Protein AF-A0A445AYY8-F1 (afdb_monomer_lite)

InterPro domains:
  IPR005135 Endonuclease/exonuclease/phosphatase [PF03372] (1-53)
  IPR026960 Reverse transcriptase zinc-binding domain [PF13966] (208-292)
  IPR036691 Endonuclease/exonuclease/phosphatase superfamily [G3DSA:3.60.10.10] (1-131)
  IPR036691 Endonuclease/exonuclease/phosphatase superfamily [SSF56219] (1-100)

Organism: Arachis hypogaea (NCBI:txid3818)

Radius of gyration: 31.35 Å; chains: 1; bounding box: 71×36×86 Å

Structure (mmCIF, N/CA/C/O backbone):
data_AF-A0A445AYY8-F1
#
_entry.id   AF-A0A445AYY8-F1
#
loop_
_atom_site.group_PDB
_atom_site.id
_atom_site.type_symbol
_atom_site.label_atom_id
_atom_site.label_alt_id
_atom_site.label_comp_id
_atom_site.label_asym_id
_atom_site.label_entity_id
_atom_site.label_seq_id
_atom_site.pdbx_PDB_ins_code
_atom_site.Cartn_x
_atom_site.Cartn_y
_atom_site.Cartn_z
_atom_site.occupancy
_atom_site.B_iso_or_equiv
_atom_site.auth_seq_id
_atom_site.auth_comp_id
_atom_site.auth_asym_id
_atom_site.auth_atom_id
_atom_site.pdbx_PDB_model_num
ATOM 1 N N . MET A 1 1 ? -5.911 -0.783 -29.248 1.00 79.88 1 MET A N 1
ATOM 2 C CA . MET A 1 1 ? -6.298 0.365 -28.383 1.00 79.88 1 MET A CA 1
ATOM 3 C C . MET A 1 1 ? -6.669 -0.141 -26.994 1.00 79.88 1 MET A C 1
ATOM 5 O O . MET A 1 1 ? -7.252 -1.211 -26.913 1.00 79.88 1 MET A O 1
ATOM 9 N N . SER A 1 2 ? -6.370 0.604 -25.925 1.00 82.19 2 SER A N 1
ATOM 10 C CA . SER A 1 2 ? -6.833 0.301 -24.559 1.00 82.19 2 SER A CA 1
ATOM 11 C C . SER A 1 2 ? -7.532 1.516 -23.946 1.00 82.19 2 SER A C 1
ATOM 13 O O . SER A 1 2 ? -7.024 2.628 -24.078 1.00 82.19 2 SER A O 1
ATOM 15 N N . TRP A 1 3 ? -8.690 1.324 -23.303 1.00 80.25 3 TRP A N 1
ATOM 16 C CA . TRP A 1 3 ? -9.496 2.409 -22.735 1.00 80.25 3 TRP A CA 1
ATOM 17 C C . TRP A 1 3 ? -10.147 2.011 -21.401 1.00 80.25 3 TRP A C 1
ATOM 19 O O . TRP A 1 3 ? -10.906 1.049 -21.318 1.00 80.25 3 TRP A O 1
ATOM 29 N N . ASN A 1 4 ? -9.890 2.789 -20.344 1.00 80.44 4 ASN A N 1
ATOM 30 C CA . ASN A 1 4 ? -10.674 2.767 -19.104 1.00 80.44 4 ASN A CA 1
ATOM 31 C C . ASN A 1 4 ? -12.008 3.518 -19.269 1.00 80.44 4 ASN A C 1
ATOM 33 O O . ASN A 1 4 ? -12.030 4.747 -19.330 1.00 80.44 4 ASN A O 1
ATOM 37 N N . VAL A 1 5 ? -13.110 2.769 -19.334 1.00 77.81 5 VAL A N 1
ATOM 38 C CA . VAL A 1 5 ? -14.422 3.267 -19.774 1.00 77.81 5 VAL A CA 1
ATOM 39 C C . VAL A 1 5 ? -15.272 3.814 -18.624 1.00 77.81 5 VAL A C 1
ATOM 41 O O . VAL A 1 5 ? -16.111 4.688 -18.829 1.00 77.81 5 VAL A O 1
ATOM 44 N N . ARG A 1 6 ? -15.099 3.289 -17.402 1.00 70.12 6 ARG A N 1
ATOM 45 C CA . ARG A 1 6 ? -15.899 3.605 -16.195 1.00 70.12 6 ARG A CA 1
ATOM 46 C C . ARG A 1 6 ? -17.431 3.495 -16.338 1.00 70.12 6 ARG A C 1
ATOM 48 O O . ARG A 1 6 ? -18.135 3.910 -15.410 1.00 70.12 6 ARG A O 1
ATOM 55 N N . GLY A 1 7 ? -17.947 2.905 -17.419 1.00 70.75 7 GLY A N 1
ATOM 56 C CA . GLY A 1 7 ? -19.381 2.759 -17.693 1.00 70.75 7 GLY A CA 1
ATOM 57 C C . GLY A 1 7 ? -19.686 2.476 -19.167 1.00 70.75 7 GLY A C 1
ATOM 58 O O . GLY A 1 7 ? -20.150 3.355 -19.895 1.00 70.75 7 GLY A O 1
ATOM 59 N N . VAL A 1 8 ? -19.460 1.232 -19.602 1.00 75.81 8 VAL A N 1
ATOM 60 C CA . VAL A 1 8 ? -19.576 0.818 -21.020 1.00 75.81 8 VAL A CA 1
ATOM 61 C C . VAL A 1 8 ? -21.018 0.847 -21.554 1.00 75.81 8 VAL A C 1
ATOM 63 O O . VAL A 1 8 ? -21.262 0.827 -22.761 1.00 75.81 8 VAL A O 1
ATOM 66 N N . ALA A 1 9 ? -22.004 0.910 -20.655 1.00 75.44 9 ALA A N 1
ATOM 67 C CA . ALA A 1 9 ? -23.415 0.936 -21.015 1.00 75.44 9 ALA A CA 1
ATOM 68 C C . ALA A 1 9 ? -23.904 2.293 -21.548 1.00 75.44 9 ALA A C 1
ATOM 70 O O . ALA A 1 9 ? -24.976 2.327 -22.148 1.00 75.44 9 ALA A O 1
ATOM 71 N N . SER A 1 10 ? -23.156 3.385 -21.357 1.00 79.69 10 SER A N 1
ATOM 72 C CA . SER A 1 10 ? -23.615 4.722 -21.755 1.00 79.69 10 SER A CA 1
ATOM 73 C C . SER A 1 10 ? -23.698 4.887 -23.280 1.00 79.69 10 SER A C 1
ATOM 75 O O . SER A 1 10 ? -22.802 4.477 -24.020 1.00 79.69 10 SER A O 1
ATOM 77 N N . CYS A 1 11 ? -24.773 5.518 -23.765 1.00 77.50 11 CYS A N 1
ATOM 78 C CA . CYS A 1 11 ? -24.974 5.768 -25.198 1.00 77.50 11 CYS A CA 1
ATOM 79 C C . CYS A 1 11 ? -23.866 6.649 -25.794 1.00 77.50 11 CYS A C 1
ATOM 81 O O . CYS A 1 11 ? -23.408 6.384 -26.904 1.00 77.50 11 CYS A O 1
ATOM 83 N N . ALA A 1 12 ? -23.394 7.642 -25.031 1.00 76.38 12 ALA A N 1
ATOM 84 C CA . ALA A 1 12 ? -22.290 8.513 -25.427 1.00 76.38 12 ALA A CA 1
ATOM 85 C C . ALA A 1 12 ? -21.010 7.710 -25.706 1.00 76.38 12 ALA A C 1
ATOM 87 O O . ALA A 1 12 ? -20.446 7.822 -26.791 1.00 76.38 12 ALA A O 1
ATOM 88 N N . PHE A 1 13 ? -20.615 6.823 -24.783 1.00 82.19 13 PHE A N 1
ATOM 89 C CA . PHE A 1 13 ? -19.440 5.974 -24.973 1.00 82.19 13 PHE A CA 1
ATOM 90 C C . PHE A 1 13 ? -19.563 5.092 -26.216 1.00 82.19 13 PHE A C 1
ATOM 92 O O . PHE A 1 13 ? -18.623 5.004 -26.999 1.00 82.19 13 PHE A O 1
ATOM 99 N N . ARG A 1 14 ? -20.721 4.453 -26.425 1.00 80.31 14 ARG A N 1
ATOM 100 C CA . ARG A 1 14 ? -20.921 3.570 -27.585 1.00 80.31 14 ARG A CA 1
ATOM 101 C C . ARG A 1 14 ? -20.787 4.319 -28.910 1.00 80.31 14 ARG A C 1
ATOM 103 O O . ARG A 1 14 ? -20.235 3.755 -29.852 1.00 80.31 14 ARG A O 1
ATOM 110 N N . ARG A 1 15 ? -21.265 5.568 -28.985 1.00 80.25 15 ARG A N 1
ATOM 111 C CA . ARG A 1 15 ? -21.104 6.415 -30.176 1.00 80.25 15 ARG A CA 1
ATOM 112 C C . ARG A 1 15 ? -19.632 6.736 -30.418 1.00 80.25 15 ARG A C 1
ATOM 114 O O . ARG A 1 15 ? -19.127 6.463 -31.502 1.00 80.25 15 ARG A O 1
ATOM 121 N N . THR A 1 16 ? -18.937 7.208 -29.385 1.00 82.94 16 THR A N 1
ATOM 122 C CA . THR A 1 16 ? -17.512 7.542 -29.474 1.00 82.94 16 THR A CA 1
ATOM 123 C C . THR A 1 16 ? -16.667 6.319 -29.830 1.00 82.94 16 THR A C 1
ATOM 125 O O . THR A 1 16 ? -15.830 6.394 -30.720 1.00 82.94 16 THR A O 1
ATOM 128 N N . LEU A 1 17 ? -16.918 5.156 -29.222 1.00 82.31 17 LEU A N 1
ATOM 129 C CA . LEU A 1 17 ? -16.193 3.927 -29.549 1.00 82.31 17 LEU A CA 1
ATOM 130 C C . LEU A 1 17 ? -16.323 3.569 -31.038 1.00 82.31 17 LEU A C 1
ATOM 132 O O . LEU A 1 17 ? -15.319 3.251 -31.668 1.00 82.31 17 LEU A O 1
ATOM 136 N N . LYS A 1 18 ? -17.528 3.664 -31.616 1.00 83.38 18 LYS A N 1
ATOM 137 C CA . LYS A 1 18 ? -17.745 3.407 -33.050 1.00 83.38 18 LYS A CA 1
ATOM 138 C C . LYS A 1 18 ? -17.005 4.402 -33.944 1.00 83.38 18 LYS A C 1
ATOM 140 O O . LYS A 1 18 ? -16.448 3.997 -34.961 1.00 83.38 18 LYS A O 1
ATOM 145 N N . GLU A 1 19 ? -16.968 5.676 -33.563 1.00 80.44 19 GLU A N 1
ATOM 146 C CA . GLU A 1 19 ? -16.203 6.700 -34.284 1.00 80.44 19 GLU A CA 1
ATOM 147 C C . GLU A 1 19 ? -14.703 6.382 -34.279 1.00 80.44 19 GLU A C 1
ATOM 149 O O . GLU A 1 19 ? -14.093 6.361 -35.345 1.00 80.44 19 GLU A O 1
ATOM 154 N N . PHE A 1 20 ? -14.131 6.025 -33.122 1.00 79.12 20 PHE A N 1
ATOM 155 C CA . PHE A 1 20 ? -12.721 5.630 -33.011 1.00 79.12 20 PHE A CA 1
ATOM 156 C C . PHE A 1 20 ? -12.398 4.371 -33.822 1.00 79.12 20 PHE A C 1
ATOM 158 O O . PHE A 1 20 ? -11.378 4.321 -34.510 1.00 79.12 20 PHE A O 1
ATOM 165 N N . LEU A 1 21 ? -13.268 3.360 -33.772 1.00 80.94 21 LEU A N 1
ATOM 166 C CA . LEU A 1 21 ? -13.108 2.136 -34.560 1.00 80.94 21 LEU A CA 1
ATOM 167 C C . LEU A 1 21 ? -13.069 2.429 -36.062 1.00 80.94 21 LEU A C 1
ATOM 169 O O . LEU A 1 21 ? -12.237 1.860 -36.768 1.00 80.94 21 LEU A O 1
ATOM 173 N N . ARG A 1 22 ? -13.936 3.336 -36.533 1.00 82.50 22 ARG A N 1
ATOM 174 C CA . ARG A 1 22 ? -14.001 3.743 -37.940 1.00 82.50 22 ARG A CA 1
ATOM 175 C C . ARG A 1 22 ? -12.806 4.605 -38.345 1.00 82.50 22 ARG A C 1
ATOM 177 O O . ARG A 1 22 ? -12.243 4.383 -39.407 1.00 82.50 22 ARG A O 1
ATOM 184 N N . GLN A 1 23 ? -12.429 5.576 -37.516 1.00 79.00 23 GLN A N 1
ATOM 185 C CA . GLN A 1 23 ? -11.375 6.541 -37.832 1.00 79.00 23 GLN A CA 1
ATOM 186 C C . GLN A 1 23 ? -9.984 5.900 -37.858 1.00 79.00 23 GLN A C 1
ATOM 188 O O . GLN A 1 23 ? -9.186 6.214 -38.734 1.00 79.00 23 GLN A O 1
ATOM 193 N N . TYR A 1 24 ? -9.693 5.012 -36.906 1.00 77.50 24 TYR A N 1
ATOM 194 C CA . TYR A 1 24 ? -8.348 4.458 -36.711 1.00 77.50 24 TYR A CA 1
ATOM 195 C C . TYR A 1 24 ? -8.203 3.008 -37.187 1.00 77.50 24 TYR A C 1
ATOM 197 O O . TYR A 1 24 ? -7.168 2.395 -36.946 1.00 77.50 24 TYR A O 1
ATOM 205 N N . ASN A 1 25 ? -9.241 2.446 -37.820 1.00 81.19 25 ASN A N 1
ATOM 206 C CA . ASN A 1 25 ? -9.290 1.066 -38.309 1.00 81.19 25 ASN A CA 1
ATOM 207 C C . ASN A 1 25 ? -8.743 0.033 -37.300 1.00 81.19 25 ASN A C 1
ATOM 209 O O . ASN A 1 25 ? -7.955 -0.844 -37.636 1.00 81.19 25 ASN A O 1
ATOM 213 N N . LEU A 1 26 ? -9.150 0.136 -36.036 1.00 80.75 26 LEU A N 1
ATOM 214 C CA . LEU A 1 26 ? -8.568 -0.670 -34.960 1.00 80.75 26 LEU A CA 1
ATOM 215 C C . LEU A 1 26 ? -8.989 -2.142 -35.066 1.00 80.75 26 LEU A C 1
ATOM 217 O O . LEU A 1 26 ? -10.177 -2.430 -35.227 1.00 80.75 26 LEU A O 1
ATOM 221 N N . ASP A 1 27 ? -8.025 -3.054 -34.922 1.00 81.69 27 ASP A N 1
ATOM 222 C CA . ASP A 1 27 ? -8.266 -4.503 -34.976 1.00 81.69 27 ASP A CA 1
ATOM 223 C C . ASP A 1 27 ? -8.534 -5.112 -33.593 1.00 81.69 27 ASP A C 1
ATOM 225 O O . ASP A 1 27 ? -9.435 -5.937 -33.452 1.00 81.69 27 ASP A O 1
ATOM 229 N N . ILE A 1 28 ? -7.796 -4.662 -32.568 1.00 88.56 28 ILE A N 1
ATOM 230 C CA . ILE A 1 28 ? -7.905 -5.127 -31.175 1.00 88.56 28 ILE A CA 1
ATOM 231 C C . ILE A 1 28 ? -8.210 -3.943 -30.247 1.00 88.56 28 ILE A C 1
ATOM 233 O O . ILE A 1 28 ? -7.504 -2.920 -30.239 1.00 88.56 28 ILE A O 1
ATOM 237 N N . VAL A 1 29 ? -9.239 -4.095 -29.414 1.00 89.31 29 VAL A N 1
ATOM 238 C CA . VAL A 1 29 ? -9.670 -3.113 -28.414 1.00 89.31 29 VAL A CA 1
ATOM 239 C C . VAL A 1 29 ? -9.762 -3.750 -27.033 1.00 89.31 29 VAL A C 1
ATOM 241 O O . VAL A 1 29 ? -10.401 -4.777 -26.848 1.00 89.31 29 VAL A O 1
ATOM 244 N N . ILE A 1 30 ? -9.154 -3.099 -26.045 1.00 89.81 30 ILE A N 1
ATOM 245 C CA . ILE A 1 30 ? -9.185 -3.496 -24.638 1.00 89.81 30 ILE A CA 1
ATOM 246 C C . ILE A 1 30 ? -10.022 -2.471 -23.874 1.00 89.81 30 ILE A C 1
ATOM 248 O O . ILE A 1 30 ? -9.708 -1.279 -23.891 1.00 89.81 30 ILE A O 1
ATOM 252 N N . LEU A 1 31 ? -11.075 -2.919 -23.196 1.00 87.56 31 LEU A N 1
ATOM 253 C CA . LEU A 1 31 ? -11.940 -2.078 -22.371 1.00 87.56 31 LEU A CA 1
ATOM 254 C C . LEU A 1 31 ? -11.771 -2.452 -20.899 1.00 87.56 31 LEU A C 1
ATOM 256 O O . LEU A 1 31 ? -11.982 -3.596 -20.503 1.00 87.56 31 LEU A O 1
ATOM 260 N N . LEU A 1 32 ? -11.398 -1.470 -20.083 1.00 84.62 32 LEU A N 1
ATOM 261 C CA . LEU A 1 32 ? -11.185 -1.621 -18.646 1.00 84.62 32 LEU A CA 1
ATOM 262 C C . LEU A 1 32 ? -12.318 -0.948 -17.866 1.00 84.62 32 LEU A C 1
ATOM 264 O O . LEU A 1 32 ? -12.882 0.060 -18.301 1.00 84.62 32 LEU A O 1
ATOM 268 N N . GLU A 1 33 ? -12.606 -1.470 -16.676 1.00 79.88 33 GLU A N 1
ATOM 269 C CA . GLU A 1 33 ? -13.648 -0.969 -15.778 1.00 79.88 33 GLU A CA 1
ATOM 270 C C . GLU A 1 33 ? -15.054 -0.908 -16.408 1.00 79.88 33 GLU A C 1
ATOM 272 O O . GLU A 1 33 ? -15.782 0.080 -16.254 1.00 79.88 33 GLU A O 1
ATOM 277 N N . THR A 1 34 ? -15.454 -1.960 -17.122 1.00 78.75 34 THR A N 1
ATOM 278 C CA . THR A 1 34 ? -16.686 -1.955 -17.931 1.00 78.75 34 THR A CA 1
ATOM 279 C C . THR A 1 34 ? -17.969 -1.886 -17.098 1.00 78.75 34 THR A C 1
ATOM 281 O O . THR A 1 34 ? -18.948 -1.288 -17.550 1.00 78.75 34 THR A O 1
ATOM 284 N N . LYS A 1 35 ? -17.941 -2.410 -15.859 1.00 75.38 35 LYS A N 1
ATOM 285 C CA . LYS A 1 35 ? -19.061 -2.447 -14.888 1.00 75.38 35 LYS A CA 1
ATOM 286 C C . LYS A 1 35 ? -20.341 -3.113 -15.421 1.00 75.38 35 LYS A C 1
ATOM 288 O O . LYS A 1 35 ? -21.432 -2.833 -14.934 1.00 75.38 35 LYS A O 1
ATOM 293 N N . VAL A 1 36 ? -20.213 -3.967 -16.431 1.00 76.06 36 VAL A N 1
ATOM 294 C CA . VAL A 1 36 ? -21.312 -4.726 -17.036 1.00 76.06 36 VAL A CA 1
ATOM 295 C C . VAL A 1 36 ? -20.847 -6.173 -17.179 1.00 76.06 36 VAL A C 1
ATOM 297 O O . VAL A 1 36 ? -19.707 -6.408 -17.573 1.00 76.06 36 VAL A O 1
ATOM 300 N N . SER A 1 37 ? -21.712 -7.129 -16.854 1.00 75.75 37 SER A N 1
ATOM 301 C CA . SER A 1 37 ? -21.457 -8.573 -16.950 1.00 75.75 37 SER A CA 1
ATOM 302 C C . SER A 1 37 ? -22.600 -9.289 -17.682 1.00 75.75 37 SER A C 1
ATOM 304 O O . SER A 1 37 ? -23.611 -8.667 -18.043 1.00 75.75 37 SER A O 1
ATOM 306 N N . GLY A 1 38 ? -22.429 -10.586 -17.952 1.00 79.44 38 GLY A N 1
ATOM 307 C CA . GLY A 1 38 ? -23.454 -11.438 -18.549 1.00 79.44 38 GLY A CA 1
ATOM 308 C C . GLY A 1 38 ? -23.919 -11.006 -19.946 1.00 79.44 38 GLY A C 1
ATOM 309 O O . GLY A 1 38 ? -23.181 -10.420 -20.741 1.00 79.44 38 GLY A O 1
ATOM 310 N N . ASN A 1 39 ? -25.185 -11.285 -20.264 1.00 81.94 39 ASN A N 1
ATOM 311 C CA . ASN A 1 39 ? -25.753 -11.081 -21.607 1.00 81.94 39 ASN A CA 1
ATOM 312 C C . ASN A 1 39 ? -25.731 -9.618 -22.077 1.00 81.94 39 ASN A C 1
ATOM 314 O O . ASN A 1 39 ? -25.601 -9.345 -23.273 1.00 81.94 39 ASN A O 1
ATOM 318 N N . ASN A 1 40 ? -25.792 -8.664 -21.145 1.00 80.38 40 ASN A N 1
ATOM 319 C CA . ASN A 1 40 ? -25.680 -7.245 -21.470 1.00 80.38 40 ASN A CA 1
ATOM 320 C C . ASN A 1 40 ? -24.294 -6.891 -22.020 1.00 80.38 40 ASN A C 1
ATOM 322 O O . ASN A 1 40 ? -24.205 -6.070 -22.931 1.00 80.38 40 ASN A O 1
ATOM 326 N N . ALA A 1 41 ? -23.232 -7.525 -21.515 1.00 83.62 41 ALA A N 1
ATOM 327 C CA . ALA A 1 41 ? -21.879 -7.330 -22.020 1.00 83.62 41 ALA A CA 1
ATOM 328 C C . ALA A 1 41 ? -21.764 -7.780 -23.480 1.00 83.62 41 ALA A C 1
ATOM 330 O O . ALA A 1 41 ? -21.369 -6.998 -24.346 1.00 83.62 41 ALA A O 1
ATOM 331 N N . ARG A 1 42 ? -22.221 -9.006 -23.765 1.00 85.69 42 ARG A N 1
ATOM 332 C CA . ARG A 1 42 ? -22.195 -9.595 -25.114 1.00 85.69 42 ARG A CA 1
ATOM 333 C C . ARG A 1 42 ? -22.953 -8.738 -26.125 1.00 85.69 42 ARG A C 1
ATOM 335 O O . ARG A 1 42 ? -22.414 -8.428 -27.183 1.00 85.69 42 ARG A O 1
ATOM 342 N N . ARG A 1 43 ? -24.150 -8.260 -25.763 1.00 85.56 43 ARG A N 1
ATOM 343 C CA . ARG A 1 43 ? -24.959 -7.388 -26.630 1.00 85.56 43 ARG A CA 1
ATOM 344 C C . ARG A 1 43 ? -24.253 -6.072 -26.968 1.00 85.56 43 ARG A C 1
ATOM 346 O O . ARG A 1 43 ? -24.380 -5.578 -28.084 1.00 85.56 43 ARG A O 1
ATOM 353 N N . ILE A 1 44 ? -23.517 -5.490 -26.018 1.00 84.19 44 ILE A N 1
ATOM 354 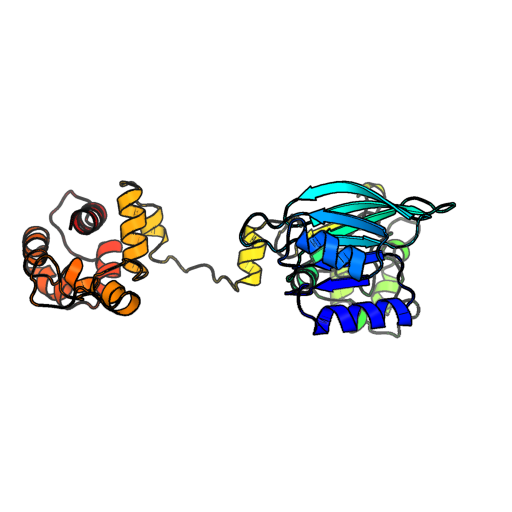C CA . ILE A 1 44 ? -22.764 -4.246 -26.243 1.00 84.19 44 ILE A CA 1
ATOM 355 C C . ILE A 1 44 ? -21.582 -4.488 -27.183 1.00 84.19 44 ILE A C 1
ATOM 357 O O . ILE A 1 44 ? -21.371 -3.690 -28.093 1.00 84.19 44 ILE A O 1
ATOM 361 N N . ILE A 1 45 ? -20.841 -5.579 -26.980 1.00 87.06 45 ILE A N 1
ATOM 362 C CA . ILE A 1 45 ? -19.684 -5.950 -27.805 1.00 87.06 45 ILE A CA 1
ATOM 363 C C . ILE A 1 45 ? -20.120 -6.223 -29.248 1.00 87.06 45 ILE A C 1
ATOM 365 O O . ILE A 1 45 ? -19.592 -5.612 -30.177 1.00 87.06 45 ILE A O 1
ATOM 369 N N . GLN A 1 46 ? -21.140 -7.062 -29.429 1.00 86.44 46 GLN A N 1
ATOM 370 C CA . GLN A 1 46 ? -21.693 -7.378 -30.747 1.00 86.44 46 GLN A CA 1
ATOM 371 C C . GLN A 1 46 ? -22.285 -6.130 -31.415 1.00 86.44 46 GLN A C 1
ATOM 373 O O . GLN A 1 46 ? -22.005 -5.852 -32.577 1.00 86.44 46 GLN A O 1
ATOM 378 N N . GLY A 1 47 ? -23.023 -5.301 -30.667 1.00 83.75 47 GLY A N 1
ATOM 379 C CA . GLY A 1 47 ? -23.574 -4.040 -31.174 1.00 83.75 47 GLY A CA 1
ATOM 380 C C . GLY A 1 47 ? -22.519 -2.989 -31.554 1.00 83.75 47 GLY A C 1
ATOM 381 O O . GLY A 1 47 ? -22.842 -2.036 -32.272 1.00 83.75 47 GLY A O 1
ATOM 382 N N . ALA A 1 48 ? -21.277 -3.140 -31.084 1.00 82.94 48 ALA A N 1
ATOM 383 C CA . ALA A 1 48 ? -20.126 -2.330 -31.480 1.00 82.94 48 ALA A CA 1
ATOM 384 C C . ALA A 1 48 ? -19.398 -2.871 -32.728 1.00 82.94 48 ALA A C 1
ATOM 386 O O . ALA A 1 48 ? -18.566 -2.150 -33.272 1.00 82.94 48 ALA A O 1
ATOM 387 N N . GLY A 1 49 ? -19.745 -4.072 -33.211 1.00 84.75 49 GLY A N 1
ATOM 388 C CA . GLY A 1 49 ? -19.187 -4.672 -34.429 1.00 84.75 49 GLY A CA 1
ATOM 389 C C . GLY A 1 49 ? -17.981 -5.589 -34.206 1.00 84.75 49 GLY A C 1
ATOM 390 O O . GLY A 1 49 ? -17.225 -5.829 -35.143 1.00 84.75 49 GLY A O 1
ATOM 391 N N . PHE A 1 50 ? -17.768 -6.083 -32.983 1.00 88.31 50 PHE A N 1
ATOM 392 C CA . PHE A 1 50 ? -16.729 -7.080 -32.713 1.00 88.31 50 PHE A CA 1
ATOM 393 C C . PHE A 1 50 ? -17.276 -8.499 -32.875 1.00 88.31 50 PHE A C 1
ATOM 395 O O . PHE A 1 50 ? -18.338 -8.822 -32.340 1.00 88.31 50 PHE A O 1
ATOM 402 N N . ASN A 1 51 ? -16.509 -9.345 -33.561 1.00 86.56 51 ASN A N 1
ATOM 403 C CA . ASN A 1 51 ? -16.865 -10.740 -33.826 1.00 86.56 51 ASN A CA 1
ATOM 404 C C . ASN A 1 51 ? -16.383 -11.674 -32.710 1.00 86.56 51 ASN A C 1
ATOM 406 O O . ASN A 1 51 ? -17.008 -12.697 -32.441 1.00 86.56 51 ASN A O 1
ATOM 410 N N . TYR A 1 52 ? -15.303 -11.292 -32.028 1.00 89.38 52 TYR A N 1
ATOM 411 C CA . TYR A 1 52 ? -14.644 -12.118 -31.029 1.00 89.38 52 TYR A CA 1
ATOM 412 C C . TYR A 1 52 ? -14.313 -11.307 -29.776 1.00 89.38 52 TYR A C 1
ATOM 414 O O . TYR A 1 52 ? -14.030 -10.104 -29.850 1.00 89.38 52 TYR A O 1
ATOM 422 N N . PHE A 1 53 ? -14.369 -11.956 -28.612 1.00 90.81 53 PHE A N 1
ATOM 423 C CA . PHE A 1 53 ? -14.097 -11.305 -27.337 1.00 90.81 53 PHE A CA 1
ATOM 424 C C . PHE A 1 53 ? -13.705 -12.277 -26.219 1.00 90.81 53 PHE A C 1
ATOM 426 O O . PHE A 1 53 ? -14.140 -13.425 -26.188 1.00 90.81 53 PHE A O 1
ATOM 433 N N . ILE A 1 54 ? -12.942 -11.763 -25.255 1.00 88.31 54 ILE A N 1
ATOM 434 C CA . ILE A 1 54 ? -12.646 -12.372 -23.955 1.00 88.31 54 ILE A CA 1
ATOM 435 C C . ILE A 1 54 ? -13.189 -11.426 -22.881 1.00 88.31 54 ILE A C 1
ATOM 437 O O . ILE A 1 54 ? -12.937 -10.219 -22.933 1.00 88.31 54 ILE A O 1
ATOM 441 N N . ILE A 1 55 ? -13.942 -11.964 -21.920 1.00 85.81 55 ILE A N 1
ATOM 442 C CA . ILE A 1 55 ? -14.519 -11.209 -20.803 1.00 85.81 55 ILE A CA 1
ATOM 443 C C . ILE A 1 55 ? -14.062 -11.854 -19.499 1.00 85.81 55 ILE A C 1
ATOM 445 O O . ILE A 1 55 ? -14.420 -12.996 -19.235 1.00 85.81 55 ILE A O 1
ATOM 449 N N . GLU A 1 56 ? -13.361 -11.089 -18.665 1.00 83.31 56 GLU A N 1
ATOM 450 C CA . GLU A 1 56 ? -13.252 -11.397 -17.238 1.00 83.31 56 GLU A CA 1
ATOM 451 C C . GLU A 1 56 ? -14.333 -10.634 -16.476 1.00 83.31 56 GLU A C 1
ATOM 453 O O . GLU A 1 56 ? -14.382 -9.392 -16.486 1.00 83.31 56 GLU A O 1
ATOM 458 N N . GLU A 1 57 ? -15.244 -11.387 -15.858 1.00 73.12 57 GLU A N 1
ATOM 459 C CA . GLU A 1 57 ? -16.399 -10.825 -15.173 1.00 73.12 57 GLU A CA 1
ATOM 460 C C . GLU A 1 57 ? -16.029 -10.164 -13.842 1.00 73.12 57 GLU A C 1
ATOM 462 O O . GLU A 1 57 ? -15.139 -10.575 -13.098 1.00 73.12 57 GLU A O 1
ATOM 467 N N . ALA A 1 58 ? -16.783 -9.117 -13.520 1.00 61.03 58 ALA A N 1
ATOM 468 C CA . ALA A 1 58 ? -16.733 -8.464 -12.228 1.00 61.03 58 ALA A CA 1
ATOM 469 C C . ALA A 1 58 ? -17.349 -9.371 -11.150 1.00 61.03 58 ALA A C 1
ATOM 471 O O . ALA A 1 58 ? -18.568 -9.396 -10.987 1.00 61.03 58 ALA A O 1
ATOM 472 N N . GLN A 1 59 ? -16.531 -10.077 -10.370 1.00 53.06 59 GLN A N 1
ATOM 473 C CA . GLN A 1 59 ? -16.977 -10.603 -9.080 1.00 53.06 59 GLN A CA 1
ATOM 474 C C . GLN A 1 59 ? -16.804 -9.492 -8.033 1.00 53.06 59 GLN A C 1
ATOM 476 O O . GLN A 1 59 ? -15.688 -9.173 -7.624 1.00 53.06 59 GLN A O 1
ATOM 481 N N . SER A 1 60 ? -17.912 -8.878 -7.605 1.00 56.59 60 SER A N 1
ATOM 482 C CA . SER A 1 60 ? -17.988 -7.773 -6.621 1.00 56.59 60 SER A CA 1
ATOM 483 C C . SER A 1 60 ? -17.458 -6.396 -7.095 1.00 56.59 60 SER A C 1
ATOM 485 O O . SER A 1 60 ? -17.679 -6.007 -8.238 1.00 56.59 60 SER A O 1
ATOM 487 N N . PHE A 1 61 ? -16.820 -5.604 -6.215 1.00 48.06 61 PHE A N 1
ATOM 488 C CA . PHE A 1 61 ? -16.379 -4.209 -6.435 1.00 48.06 61 PHE A CA 1
ATOM 489 C C . PHE A 1 61 ? -15.334 -4.027 -7.557 1.00 48.06 61 PHE A C 1
ATOM 491 O O . PHE A 1 61 ? -14.974 -2.891 -7.892 1.00 48.06 61 PHE A O 1
ATOM 498 N N . ILE A 1 62 ? -14.833 -5.125 -8.128 1.00 53.69 62 ILE A N 1
ATOM 499 C CA . ILE A 1 62 ? -13.790 -5.147 -9.154 1.00 53.69 62 ILE A CA 1
ATOM 500 C C . ILE A 1 62 ? -14.441 -5.088 -10.535 1.00 53.69 62 ILE A C 1
ATOM 502 O O . ILE A 1 62 ? -15.378 -5.813 -10.834 1.00 53.69 62 ILE A O 1
ATOM 506 N N . ARG A 1 63 ? -13.988 -4.153 -11.371 1.00 67.75 63 ARG A N 1
ATOM 507 C CA . ARG A 1 63 ? -14.696 -3.702 -12.575 1.00 67.75 63 ARG A CA 1
ATOM 508 C C . ARG A 1 63 ? -14.092 -4.390 -13.806 1.00 67.75 63 ARG A C 1
ATOM 510 O O . ARG A 1 63 ? -12.963 -4.068 -14.137 1.00 67.75 63 ARG A O 1
ATOM 517 N N . GLY A 1 64 ? -14.833 -5.290 -14.457 1.00 79.69 64 GLY A N 1
ATOM 518 C CA . GLY A 1 64 ? -14.341 -6.247 -15.470 1.00 79.69 64 GLY A CA 1
ATOM 519 C C . GLY A 1 64 ? -13.468 -5.708 -16.619 1.00 79.69 64 GLY A C 1
ATOM 520 O O . GLY A 1 64 ? -13.471 -4.510 -16.932 1.00 79.69 64 GLY A O 1
ATOM 521 N N . ILE A 1 65 ? -12.732 -6.635 -17.244 1.00 87.56 65 ILE A N 1
ATOM 522 C CA . ILE A 1 65 ? -11.774 -6.411 -18.342 1.00 87.56 65 ILE A CA 1
ATOM 523 C C . ILE A 1 65 ? -12.277 -7.141 -19.582 1.00 87.56 65 ILE A C 1
ATOM 525 O O . ILE A 1 65 ? -12.535 -8.343 -19.519 1.00 87.56 65 ILE A O 1
ATOM 529 N N . TRP A 1 66 ? -12.411 -6.432 -20.702 1.00 90.06 66 TRP A N 1
ATOM 530 C CA . TRP A 1 66 ? -12.780 -7.029 -21.985 1.00 90.06 66 TRP A CA 1
ATOM 531 C C . TRP A 1 66 ? -11.658 -6.838 -23.002 1.00 90.06 66 TRP A C 1
ATOM 533 O O . TRP A 1 66 ? -11.115 -5.740 -23.126 1.00 90.06 66 TRP A O 1
ATOM 543 N N . ILE A 1 67 ? -11.350 -7.887 -23.757 1.00 91.12 67 ILE A N 1
ATOM 544 C CA . ILE A 1 67 ? -10.514 -7.825 -24.960 1.00 91.12 67 ILE A CA 1
ATOM 545 C C . ILE A 1 67 ? -11.418 -8.199 -26.129 1.00 91.12 67 ILE A C 1
ATOM 547 O O . ILE A 1 67 ? -11.965 -9.294 -26.139 1.00 91.12 67 ILE A O 1
ATOM 551 N N . CYS A 1 68 ? -11.597 -7.301 -27.092 1.00 91.94 68 CYS A N 1
ATOM 552 C CA . CYS A 1 68 ? -12.494 -7.475 -28.233 1.00 91.94 68 CYS A CA 1
ATOM 553 C C . CYS A 1 68 ? -11.730 -7.270 -29.542 1.00 91.94 68 CYS A C 1
ATOM 555 O O . CYS A 1 68 ? -10.891 -6.370 -29.635 1.00 91.94 68 CYS A O 1
ATOM 557 N N . TRP A 1 69 ? -12.042 -8.061 -30.563 1.00 92.56 69 TRP A N 1
ATOM 558 C CA . TRP A 1 69 ? -11.443 -7.915 -31.887 1.00 92.56 69 TRP A CA 1
ATOM 559 C C . TRP A 1 69 ? -12.419 -8.286 -33.007 1.00 92.56 69 TRP A C 1
ATOM 561 O O . TRP A 1 69 ? -13.448 -8.934 -32.790 1.00 92.56 69 TRP A O 1
ATOM 571 N N . LYS A 1 70 ? -12.131 -7.782 -34.210 1.00 86.00 70 LYS A N 1
ATOM 572 C CA . LYS A 1 70 ? -12.988 -7.935 -35.401 1.00 86.00 70 LYS A CA 1
ATOM 573 C C . LYS A 1 70 ? -12.410 -8.899 -36.441 1.00 86.00 70 LYS A C 1
ATOM 575 O O . LYS A 1 70 ? -13.168 -9.585 -37.121 1.00 86.00 70 LYS A O 1
ATOM 580 N N . ASP A 1 71 ? -11.084 -8.917 -36.564 1.00 83.62 71 ASP A N 1
ATOM 581 C CA . ASP A 1 71 ? -10.350 -9.587 -37.636 1.00 83.62 71 ASP A CA 1
ATOM 582 C C . ASP A 1 71 ? -10.233 -11.092 -37.352 1.00 83.62 71 ASP A C 1
ATOM 584 O O . ASP A 1 71 ? -9.680 -11.489 -36.329 1.00 83.62 71 ASP A O 1
ATOM 588 N N . ASN A 1 72 ? -10.748 -11.925 -38.261 1.00 82.88 72 ASN A N 1
ATOM 589 C CA . ASN A 1 72 ? -10.682 -13.388 -38.160 1.00 82.88 72 ASN A CA 1
ATOM 590 C C . ASN A 1 72 ? -9.255 -13.931 -38.384 1.00 82.88 72 ASN A C 1
ATOM 592 O O . ASN A 1 72 ? -8.959 -15.064 -38.023 1.00 82.88 72 ASN A O 1
ATOM 596 N N . SER A 1 73 ? -8.343 -13.128 -38.946 1.00 84.94 73 SER A N 1
ATOM 597 C CA . SER A 1 73 ? -6.925 -13.499 -39.061 1.00 84.94 73 SER A CA 1
ATOM 598 C C . SER A 1 73 ? -6.167 -13.424 -37.732 1.00 84.94 73 SER A C 1
ATOM 600 O O . SER A 1 73 ? -5.011 -13.851 -37.665 1.00 84.94 73 SER A O 1
ATOM 602 N N . ILE A 1 74 ? -6.797 -12.874 -36.685 1.00 87.38 74 ILE A N 1
ATOM 603 C CA . ILE A 1 74 ? -6.235 -12.734 -35.344 1.00 87.38 74 ILE A CA 1
ATOM 604 C C . ILE A 1 74 ? -6.909 -13.743 -34.416 1.00 87.38 74 ILE A C 1
ATOM 606 O O . ILE A 1 74 ? -8.110 -13.673 -34.152 1.00 87.38 74 ILE A O 1
ATOM 610 N N . SER A 1 75 ? -6.109 -14.637 -33.843 1.00 89.06 75 SER A N 1
ATOM 611 C CA . SER A 1 75 ? -6.520 -15.492 -32.732 1.00 89.06 75 SER A CA 1
ATOM 612 C C . SER A 1 75 ? -5.872 -15.005 -31.440 1.00 89.06 75 SER A C 1
ATOM 614 O O . SER A 1 75 ? -4.654 -14.821 -31.384 1.00 89.06 75 SER A O 1
ATOM 616 N N . ILE A 1 76 ? -6.685 -14.792 -30.405 1.00 92.00 76 ILE A N 1
ATOM 617 C CA . ILE A 1 76 ? -6.228 -14.408 -29.068 1.00 92.00 76 ILE A CA 1
ATOM 618 C C . ILE A 1 76 ? -6.636 -15.511 -28.098 1.00 92.00 76 ILE A C 1
ATOM 620 O O . ILE A 1 76 ? -7.825 -15.791 -27.948 1.00 92.00 76 ILE A O 1
ATOM 624 N N . THR A 1 77 ? -5.660 -16.130 -27.437 1.00 90.38 77 THR A N 1
ATOM 625 C CA . THR A 1 77 ? -5.886 -17.176 -26.433 1.00 90.38 77 THR A CA 1
ATOM 626 C C . THR A 1 77 ? -5.452 -16.699 -25.054 1.00 90.38 77 THR A C 1
ATOM 628 O O . THR A 1 77 ? -4.391 -16.095 -24.896 1.00 90.38 77 THR A O 1
ATOM 631 N N . THR A 1 78 ? -6.276 -16.945 -24.037 1.00 91.88 78 THR A N 1
ATOM 632 C CA . THR A 1 78 ? -5.930 -16.624 -22.646 1.00 91.88 78 THR A CA 1
ATOM 633 C C . THR A 1 78 ? -4.905 -17.626 -22.129 1.00 91.88 78 THR A C 1
ATOM 635 O O . THR A 1 78 ? -5.154 -18.827 -22.158 1.00 91.88 78 THR A O 1
ATOM 638 N N . LEU A 1 79 ? -3.760 -17.128 -21.661 1.00 88.25 79 LEU A N 1
ATOM 639 C CA . LEU A 1 79 ? -2.732 -17.929 -20.992 1.00 88.25 79 LEU A CA 1
ATOM 640 C C . LEU A 1 79 ? -2.981 -17.975 -19.480 1.00 88.25 79 LEU A C 1
ATOM 642 O O . LEU A 1 79 ? -2.931 -19.038 -18.875 1.00 88.25 79 LEU A O 1
ATOM 646 N N . GLU A 1 80 ? -3.274 -16.819 -18.884 1.00 84.12 80 GLU A N 1
ATOM 647 C CA . GLU A 1 80 ? -3.569 -16.671 -17.459 1.00 84.12 80 GLU A CA 1
ATOM 648 C C . GLU A 1 80 ? -4.520 -15.486 -17.272 1.00 84.12 80 GLU A C 1
ATOM 650 O O . GLU A 1 80 ? -4.360 -14.446 -17.915 1.00 84.12 80 GLU A O 1
ATOM 655 N N . SER A 1 81 ? -5.509 -15.603 -16.393 1.00 84.12 81 SER A N 1
ATOM 656 C CA . SER A 1 81 ? -6.396 -14.488 -16.072 1.00 84.12 81 SER A CA 1
ATOM 657 C C . SER A 1 81 ? -6.833 -14.498 -14.613 1.00 84.12 81 SER A C 1
ATOM 659 O O . SER A 1 81 ? -6.895 -15.534 -13.952 1.00 84.12 81 SER A O 1
ATOM 661 N N . ASN A 1 82 ? -7.113 -13.304 -14.095 1.00 79.44 82 ASN A N 1
ATOM 662 C CA . ASN A 1 82 ? -7.798 -13.103 -12.828 1.00 79.44 82 ASN A CA 1
ATOM 663 C C . ASN A 1 82 ? -8.569 -11.773 -12.835 1.00 79.44 82 ASN A C 1
ATOM 665 O O . ASN A 1 82 ? -8.595 -11.031 -13.815 1.00 79.44 82 ASN A O 1
ATOM 669 N N . GLN A 1 83 ? -9.154 -11.419 -11.691 1.00 73.06 83 GLN A N 1
ATOM 670 C CA . GLN A 1 83 ? -9.970 -10.210 -11.544 1.00 73.06 83 GLN A CA 1
ATOM 671 C C . GLN A 1 83 ? -9.224 -8.887 -11.849 1.00 73.06 83 GLN A C 1
ATOM 673 O O . GLN A 1 83 ? -9.861 -7.853 -12.046 1.00 73.06 83 GLN A O 1
ATOM 678 N N . GLN A 1 84 ? -7.887 -8.875 -11.865 1.00 74.25 84 GLN A N 1
ATOM 679 C CA . GLN A 1 84 ? -7.064 -7.679 -12.078 1.00 74.25 84 GLN A CA 1
ATOM 680 C C . GLN A 1 84 ? -6.348 -7.654 -13.432 1.00 74.25 84 GLN A C 1
ATOM 682 O O . GLN A 1 84 ? -5.945 -6.564 -13.861 1.00 74.25 84 GLN A O 1
ATOM 687 N N . PHE A 1 85 ? -6.176 -8.801 -14.099 1.00 84.06 85 PHE A N 1
ATOM 688 C CA . PHE A 1 85 ? -5.518 -8.879 -15.401 1.00 84.06 85 PHE A CA 1
ATOM 689 C C . PHE A 1 85 ? -5.991 -10.041 -16.280 1.00 84.06 85 PHE A C 1
ATOM 691 O O . PHE A 1 85 ? -6.440 -11.070 -15.791 1.00 84.06 85 PHE A O 1
ATOM 698 N N . ILE A 1 86 ? -5.787 -9.889 -17.587 1.00 86.56 86 ILE A N 1
ATOM 699 C CA . ILE A 1 86 ? -5.869 -10.955 -18.586 1.00 86.56 86 ILE A CA 1
ATOM 700 C C . ILE A 1 86 ? -4.539 -10.984 -19.332 1.00 86.56 86 ILE A C 1
ATOM 702 O O . ILE A 1 86 ? -4.161 -9.991 -19.958 1.00 86.56 86 ILE A O 1
ATOM 706 N N . HIS A 1 87 ? -3.824 -12.098 -19.247 1.00 88.94 87 HIS A N 1
ATOM 707 C CA . HIS A 1 87 ? -2.624 -12.382 -20.017 1.00 88.94 87 HIS A CA 1
ATOM 708 C C . HIS A 1 87 ? -2.985 -13.305 -21.179 1.00 88.94 87 HIS A C 1
ATOM 710 O O . HIS A 1 87 ? -3.584 -14.364 -20.995 1.00 88.94 87 HIS A O 1
ATOM 716 N N . THR A 1 88 ? -2.645 -12.883 -22.390 1.00 92.25 88 THR A N 1
ATOM 717 C CA . THR A 1 88 ? -3.059 -13.552 -23.623 1.00 92.25 88 THR A CA 1
ATOM 718 C C . THR A 1 88 ? -1.892 -13.725 -24.579 1.00 92.25 88 THR A C 1
ATOM 720 O O . THR A 1 88 ? -0.974 -12.904 -24.604 1.00 92.25 88 THR A O 1
ATOM 723 N N . ARG A 1 89 ? -1.956 -14.774 -25.395 1.00 91.19 89 ARG A N 1
ATOM 724 C CA . ARG A 1 89 ? -1.126 -14.953 -26.582 1.00 91.19 89 ARG A CA 1
ATOM 725 C C . ARG A 1 89 ? -1.926 -14.500 -27.793 1.00 91.19 89 ARG A C 1
ATOM 727 O O . ARG A 1 89 ? -3.042 -14.964 -28.012 1.00 91.19 89 ARG A O 1
ATOM 734 N N . VAL A 1 90 ? -1.352 -13.598 -28.571 1.00 92.06 90 VAL A N 1
ATOM 735 C CA . VAL A 1 90 ? -1.921 -13.090 -29.816 1.00 92.06 90 VAL A CA 1
ATOM 736 C C . VAL A 1 90 ? -1.141 -13.699 -30.970 1.00 92.06 90 VAL A C 1
ATOM 738 O O . VAL A 1 90 ? 0.081 -13.591 -31.033 1.00 92.06 90 VAL A O 1
ATOM 741 N N . GLN A 1 91 ? -1.858 -14.337 -31.886 1.00 91.06 91 GLN A N 1
ATOM 742 C CA . GLN A 1 91 ? -1.314 -14.918 -33.104 1.00 91.06 91 GLN A CA 1
ATOM 743 C C . GLN A 1 91 ? -2.076 -14.329 -34.287 1.00 91.06 91 GLN A C 1
ATOM 745 O O . GLN A 1 91 ? -3.298 -14.462 -34.371 1.00 91.06 91 GLN A O 1
ATOM 750 N N . ARG A 1 92 ? -1.349 -13.677 -35.196 1.00 90.06 92 ARG A N 1
ATOM 751 C CA . ARG A 1 92 ? -1.874 -13.242 -36.493 1.00 90.06 92 ARG A CA 1
ATOM 752 C C . ARG A 1 92 ? -1.361 -14.183 -37.577 1.00 90.06 92 ARG A C 1
ATOM 754 O O . ARG A 1 92 ? -0.253 -14.707 -37.459 1.00 90.06 92 ARG A O 1
ATOM 761 N N . HIS A 1 93 ? -2.155 -14.415 -38.617 1.00 84.31 93 HIS A N 1
ATOM 762 C CA . HIS A 1 93 ? -1.712 -15.200 -39.769 1.00 84.31 93 HIS A CA 1
ATOM 763 C C . HIS A 1 93 ? -0.404 -14.618 -40.346 1.00 84.31 93 HIS A C 1
ATOM 765 O O . HIS A 1 93 ? -0.314 -13.410 -40.563 1.00 84.31 93 HIS A O 1
ATOM 771 N N . ASN A 1 94 ? 0.602 -15.468 -40.577 1.00 81.38 94 ASN A N 1
ATOM 772 C CA . ASN A 1 94 ? 1.934 -15.104 -41.091 1.00 81.38 94 ASN A CA 1
ATOM 773 C C . ASN A 1 94 ? 2.762 -14.126 -40.226 1.00 81.38 94 ASN A C 1
ATOM 775 O O . ASN A 1 94 ? 3.607 -13.409 -40.759 1.00 81.38 94 ASN A O 1
ATOM 779 N N . GLN A 1 95 ? 2.543 -14.074 -38.909 1.00 86.12 95 GLN A N 1
ATOM 780 C CA . GLN A 1 95 ? 3.391 -13.313 -37.980 1.00 86.12 95 GLN A CA 1
ATOM 781 C C . GLN A 1 95 ? 3.786 -14.161 -36.775 1.00 86.12 95 GLN A C 1
ATOM 783 O O . GLN A 1 95 ? 3.074 -15.099 -36.416 1.00 86.12 95 GLN A O 1
ATOM 788 N N . ASP A 1 96 ? 4.890 -13.809 -36.122 1.00 85.88 96 ASP A N 1
ATOM 789 C CA . ASP A 1 96 ? 5.268 -14.465 -34.876 1.00 85.88 96 ASP A CA 1
ATOM 790 C C . ASP A 1 96 ? 4.258 -14.154 -33.757 1.00 85.88 96 ASP A C 1
ATOM 792 O O . ASP A 1 96 ? 3.760 -13.024 -33.646 1.00 85.88 96 ASP A O 1
ATOM 796 N N . PRO A 1 97 ? 3.934 -15.147 -32.911 1.00 87.94 97 PRO A N 1
ATOM 797 C CA . PRO A 1 97 ? 3.076 -14.935 -31.760 1.00 87.94 97 PRO A CA 1
ATOM 798 C C . PRO A 1 97 ? 3.725 -13.976 -30.768 1.00 87.94 97 PRO A C 1
ATOM 800 O O . PRO A 1 97 ? 4.911 -14.081 -30.460 1.00 87.94 97 PRO A O 1
ATOM 803 N N . TRP A 1 98 ? 2.914 -13.107 -30.176 1.00 87.38 98 TRP A N 1
ATOM 804 C CA . TRP A 1 98 ? 3.340 -12.189 -29.123 1.00 87.38 98 TRP A CA 1
ATOM 805 C C . TRP A 1 98 ? 2.362 -12.215 -27.951 1.00 87.38 98 TRP A C 1
ATOM 807 O O . TRP A 1 98 ? 1.219 -12.657 -28.078 1.00 87.38 98 TRP A O 1
ATOM 817 N N . CYS A 1 99 ? 2.806 -11.759 -26.781 1.00 88.56 99 CYS A N 1
ATOM 818 C CA . CYS A 1 99 ? 1.977 -11.749 -25.579 1.00 88.56 99 CYS A CA 1
ATOM 819 C C . CYS A 1 99 ? 1.396 -10.359 -25.300 1.00 88.56 99 CYS A C 1
ATOM 821 O O . CYS A 1 99 ? 2.096 -9.348 -25.362 1.00 88.56 99 CYS A O 1
ATOM 823 N N . LEU A 1 100 ? 0.120 -10.319 -24.918 1.00 86.75 100 LEU A N 1
ATOM 824 C CA . LEU A 1 100 ? -0.616 -9.117 -24.543 1.00 86.75 100 LEU A CA 1
ATOM 825 C C . LEU A 1 100 ? -1.184 -9.273 -23.131 1.00 86.75 100 LEU A C 1
ATOM 827 O O . LEU A 1 100 ? -1.961 -10.192 -22.871 1.00 86.75 100 LEU A O 1
ATOM 831 N N . THR A 1 101 ? -0.869 -8.328 -22.244 1.00 86.38 101 THR A N 1
ATOM 832 C CA . THR A 1 101 ? -1.444 -8.272 -20.891 1.00 86.38 101 THR A CA 1
ATOM 833 C C . THR A 1 101 ? -2.342 -7.050 -20.731 1.00 86.38 101 THR A C 1
ATOM 835 O O . THR A 1 101 ? -1.866 -5.914 -20.706 1.00 86.38 101 THR A O 1
ATOM 838 N N . ALA A 1 102 ? -3.644 -7.271 -20.563 1.00 82.81 102 ALA A N 1
ATOM 839 C CA . ALA A 1 102 ? -4.600 -6.245 -20.162 1.00 82.81 102 ALA A CA 1
ATOM 840 C C . ALA A 1 102 ? -4.700 -6.216 -18.632 1.00 82.81 102 ALA A C 1
ATOM 842 O O . ALA A 1 102 ? -5.087 -7.213 -18.035 1.00 82.81 102 ALA A O 1
ATOM 843 N N . LYS A 1 103 ? -4.372 -5.097 -17.975 1.00 77.56 103 LYS A N 1
ATOM 844 C CA . LYS A 1 103 ? -4.382 -5.005 -16.503 1.00 77.56 103 LYS A CA 1
ATOM 845 C C . LYS A 1 103 ? -5.017 -3.710 -16.008 1.00 77.56 103 LYS A C 1
ATOM 847 O O . LYS A 1 103 ? -4.733 -2.630 -16.527 1.00 77.56 103 LYS A O 1
ATOM 852 N N . ILE A 1 104 ? -5.834 -3.797 -14.957 1.00 65.88 104 ILE A N 1
ATOM 853 C CA . ILE A 1 104 ? -6.387 -2.621 -14.271 1.00 65.88 104 ILE A CA 1
ATOM 854 C C . ILE A 1 104 ? -5.324 -2.085 -13.316 1.00 65.88 104 ILE A C 1
ATOM 856 O O . ILE A 1 104 ? -5.270 -2.444 -12.142 1.00 65.88 104 ILE A O 1
ATOM 860 N N . VAL A 1 105 ? -4.459 -1.203 -13.815 1.00 63.31 105 VAL A N 1
ATOM 861 C CA . VAL A 1 105 ? -3.472 -0.520 -12.973 1.00 63.31 105 VAL A CA 1
ATOM 862 C C . VAL A 1 105 ? -3.635 0.987 -13.097 1.00 63.31 105 VAL A C 1
ATOM 864 O O . VAL A 1 105 ? -2.876 1.667 -13.781 1.00 63.31 105 VAL A O 1
ATOM 867 N N . LYS A 1 106 ? -4.608 1.546 -12.367 1.00 62.28 106 LYS A N 1
ATOM 868 C CA . LYS A 1 106 ? -4.750 3.009 -12.231 1.00 62.28 106 LYS A CA 1
ATOM 869 C C . LYS A 1 106 ? -3.467 3.664 -11.696 1.00 62.28 106 LYS A C 1
ATOM 871 O O . LYS A 1 106 ? -3.208 4.831 -11.961 1.00 62.28 106 LYS A O 1
ATOM 876 N N . ILE A 1 107 ? -2.666 2.898 -10.960 1.00 66.50 107 ILE A N 1
ATOM 877 C CA . ILE A 1 107 ? -1.422 3.356 -10.351 1.00 66.50 107 ILE A CA 1
ATOM 878 C C . ILE A 1 107 ? -0.193 3.175 -11.248 1.00 66.50 107 ILE A C 1
ATOM 880 O O . ILE A 1 107 ? 0.882 3.515 -10.784 1.00 66.50 107 ILE A O 1
ATOM 884 N N . TRP A 1 108 ? -0.285 2.662 -12.485 1.00 70.69 108 TRP A N 1
ATOM 885 C CA . TRP A 1 108 ? 0.916 2.304 -13.264 1.00 70.69 108 TRP A CA 1
ATOM 886 C C . TRP A 1 108 ? 1.848 3.488 -13.535 1.00 70.69 108 TRP A C 1
ATOM 888 O O . TRP A 1 108 ? 3.039 3.345 -13.277 1.00 70.69 108 TRP A O 1
ATOM 898 N N . PRO A 1 109 ? 1.359 4.685 -13.919 1.00 75.94 109 PRO A N 1
ATOM 899 C CA . PRO A 1 109 ? 2.233 5.850 -14.055 1.00 75.94 109 PRO A CA 1
ATOM 900 C C . PRO A 1 109 ? 2.904 6.242 -12.732 1.00 75.94 109 PRO A C 1
ATOM 902 O O . PRO A 1 109 ? 4.037 6.710 -12.717 1.00 75.94 109 PRO A O 1
ATOM 905 N N . THR A 1 110 ? 2.221 6.040 -11.602 1.00 75.69 110 THR A N 1
ATOM 906 C CA . THR A 1 110 ? 2.796 6.242 -10.264 1.00 75.69 110 THR A CA 1
ATOM 907 C C . THR A 1 110 ? 3.811 5.148 -9.939 1.00 75.69 110 THR A C 1
ATOM 909 O O . THR A 1 110 ? 4.875 5.431 -9.410 1.00 75.69 110 THR A O 1
ATOM 912 N N . PHE A 1 111 ? 3.524 3.906 -10.313 1.00 74.81 111 PHE A N 1
ATOM 913 C CA . PHE A 1 111 ? 4.363 2.736 -10.100 1.00 74.81 111 PHE A CA 1
ATOM 914 C C . PHE A 1 111 ? 5.678 2.846 -10.872 1.00 74.81 111 PHE A C 1
ATOM 916 O O . PHE A 1 111 ? 6.740 2.690 -10.282 1.00 74.81 111 PHE A O 1
ATOM 923 N N . GLN A 1 112 ? 5.619 3.225 -12.152 1.00 78.19 112 GLN A N 1
ATOM 924 C CA . GLN A 1 112 ? 6.787 3.476 -13.001 1.00 78.19 112 GLN A CA 1
ATOM 925 C C . GLN A 1 112 ? 7.708 4.560 -12.422 1.00 78.19 112 GLN A C 1
ATOM 927 O O . GLN A 1 112 ? 8.922 4.519 -12.609 1.00 78.19 112 GLN A O 1
ATOM 932 N N . LYS A 1 113 ? 7.166 5.526 -11.664 1.00 80.94 113 LYS A N 1
ATOM 933 C CA . LYS A 1 113 ? 7.998 6.524 -10.973 1.00 80.94 113 LYS A CA 1
ATOM 934 C C . LYS A 1 113 ? 8.841 5.924 -9.844 1.00 80.94 113 LYS A C 1
ATOM 936 O O . LYS A 1 113 ? 9.817 6.559 -9.459 1.00 80.94 113 LYS A O 1
ATOM 941 N N . HIS A 1 114 ? 8.496 4.740 -9.351 1.00 83.62 114 HIS A N 1
ATOM 942 C CA . HIS A 1 114 ? 9.184 4.041 -8.265 1.00 83.62 114 HIS A CA 1
ATOM 943 C C . HIS A 1 114 ? 9.907 2.765 -8.728 1.00 83.62 114 HIS A C 1
ATOM 945 O O . HIS A 1 114 ? 10.429 2.022 -7.900 1.00 83.62 114 HIS A O 1
ATOM 951 N N . THR A 1 115 ? 9.974 2.519 -10.038 1.00 85.69 115 THR A N 1
ATOM 952 C CA . THR A 1 115 ? 10.799 1.454 -10.617 1.00 85.69 115 THR A CA 1
ATOM 953 C C . THR A 1 115 ? 12.171 1.977 -11.022 1.00 85.69 115 THR A C 1
ATOM 955 O O . THR A 1 115 ? 12.305 3.120 -11.473 1.00 85.69 115 THR A O 1
ATOM 958 N N . VAL A 1 116 ? 13.172 1.115 -10.895 1.00 87.81 116 VAL A N 1
ATOM 959 C CA . VAL A 1 116 ? 14.569 1.350 -11.278 1.00 87.81 116 VAL A CA 1
ATOM 960 C C . VAL A 1 116 ? 15.090 0.156 -12.070 1.00 87.81 116 VAL A C 1
ATOM 962 O O . VAL A 1 116 ? 14.477 -0.912 -12.057 1.00 87.81 116 VAL A O 1
ATOM 965 N N . LYS A 1 117 ? 16.181 0.340 -12.808 1.00 86.75 117 LYS A N 1
ATOM 966 C CA . LYS A 1 117 ? 16.806 -0.714 -13.612 1.00 86.75 117 LYS A CA 1
ATOM 967 C C . LYS A 1 117 ? 18.063 -1.206 -12.911 1.00 86.75 117 LYS A C 1
ATOM 969 O O . LYS A 1 117 ? 18.937 -0.411 -12.590 1.00 86.75 117 LYS A O 1
ATOM 974 N N . PHE A 1 118 ? 18.123 -2.505 -12.661 1.00 85.00 118 PHE A N 1
ATOM 975 C CA . PHE A 1 118 ? 19.322 -3.186 -12.197 1.00 85.00 118 PHE A CA 1
ATOM 976 C C . PHE A 1 118 ? 20.036 -3.736 -13.421 1.00 85.00 118 PHE A C 1
ATOM 978 O O . PHE A 1 118 ? 19.466 -4.540 -14.162 1.00 85.00 118 PHE A O 1
ATOM 985 N N . VAL A 1 119 ? 21.256 -3.257 -13.629 1.00 87.69 119 VAL A N 1
ATOM 986 C CA . VAL A 1 119 ? 22.081 -3.635 -14.771 1.00 87.69 119 VAL A CA 1
ATOM 987 C C . VAL A 1 119 ? 22.718 -4.993 -14.493 1.00 87.69 119 VAL A C 1
ATOM 989 O O . VAL A 1 119 ? 23.343 -5.172 -13.451 1.00 87.69 119 VAL A O 1
ATOM 992 N N . GLY A 1 120 ? 22.529 -5.936 -15.410 1.00 85.75 120 GLY A N 1
ATOM 993 C CA . GLY A 1 120 ? 23.220 -7.220 -15.436 1.00 85.75 120 GLY A CA 1
ATOM 994 C C . GLY A 1 120 ? 24.286 -7.193 -16.528 1.00 85.75 120 GLY A C 1
ATOM 995 O O . GLY A 1 120 ? 25.430 -6.816 -16.268 1.00 85.75 120 GLY A O 1
ATOM 996 N N . ASP A 1 121 ? 23.884 -7.534 -17.752 1.00 85.56 121 ASP A N 1
ATOM 997 C CA . ASP A 1 121 ? 24.713 -7.468 -18.961 1.00 85.56 121 ASP A CA 1
ATOM 998 C C . ASP A 1 121 ? 24.716 -6.085 -19.643 1.00 85.56 121 ASP A C 1
ATO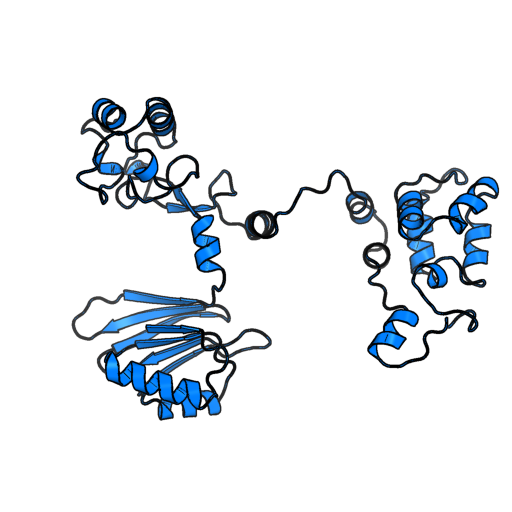M 1000 O O . ASP A 1 121 ? 25.579 -5.807 -20.474 1.00 85.56 121 ASP A O 1
ATOM 1004 N N . GLY A 1 122 ? 23.780 -5.200 -19.281 1.00 85.56 122 GLY A N 1
ATOM 1005 C CA . GLY A 1 122 ? 23.671 -3.838 -19.800 1.00 85.56 122 GLY A CA 1
ATOM 1006 C C . GLY A 1 122 ? 23.163 -3.726 -21.234 1.00 85.56 122 GLY A C 1
ATOM 1007 O O . GLY A 1 122 ? 23.256 -2.641 -21.812 1.00 85.56 122 GLY A O 1
ATOM 1008 N N . THR A 1 123 ? 22.638 -4.805 -21.815 1.00 86.31 123 THR A N 1
ATOM 1009 C CA . THR A 1 123 ? 22.219 -4.849 -23.227 1.00 86.31 123 THR A CA 1
ATOM 1010 C C . THR A 1 123 ? 20.837 -4.249 -23.473 1.00 86.31 123 THR A C 1
ATOM 1012 O O . THR A 1 123 ? 20.547 -3.801 -24.579 1.00 86.31 123 THR A O 1
ATOM 1015 N N . THR A 1 124 ? 19.971 -4.208 -22.457 1.00 85.81 124 THR A N 1
ATOM 1016 C CA . THR A 1 124 ? 18.586 -3.714 -22.601 1.00 85.81 124 THR A CA 1
ATOM 1017 C C . THR A 1 124 ? 18.343 -2.402 -21.865 1.00 85.81 124 THR A C 1
ATOM 1019 O O . THR A 1 124 ? 17.348 -1.716 -22.111 1.00 85.81 124 THR A O 1
ATOM 1022 N N . THR A 1 125 ? 19.245 -2.043 -20.952 1.00 86.75 125 THR A N 1
ATOM 1023 C CA . THR A 1 125 ? 19.167 -0.810 -20.179 1.00 86.75 125 THR A CA 1
ATOM 1024 C C . THR A 1 125 ? 19.757 0.338 -20.976 1.00 86.75 125 THR A C 1
ATOM 1026 O O . THR A 1 125 ? 20.926 0.300 -21.356 1.00 86.75 125 THR A O 1
ATOM 1029 N N . ARG A 1 126 ? 18.967 1.390 -21.213 1.00 89.44 126 ARG A N 1
ATOM 1030 C CA . ARG A 1 126 ? 19.464 2.589 -21.908 1.00 89.44 126 ARG A CA 1
ATOM 1031 C C . ARG A 1 126 ? 20.252 3.459 -20.945 1.00 89.44 126 ARG A C 1
ATOM 1033 O O . ARG A 1 126 ? 19.746 3.820 -19.879 1.00 89.44 126 ARG A O 1
ATOM 1040 N N . PHE A 1 127 ? 21.457 3.841 -21.347 1.00 88.81 127 PHE A N 1
ATOM 1041 C CA . PHE A 1 127 ? 22.392 4.572 -20.502 1.00 88.81 127 PHE A CA 1
ATOM 1042 C C . PHE A 1 127 ? 21.813 5.923 -20.058 1.00 88.81 127 PHE A C 1
ATOM 1044 O O . PHE A 1 127 ? 21.876 6.278 -18.882 1.00 88.81 127 PHE A O 1
ATOM 1051 N N . TRP A 1 128 ? 21.187 6.655 -20.981 1.00 88.38 128 TRP A N 1
ATOM 1052 C CA . TRP A 1 128 ? 20.751 8.028 -20.737 1.00 88.38 128 TRP A CA 1
ATOM 1053 C C . TRP A 1 128 ? 19.357 8.145 -20.134 1.00 88.38 128 TRP A C 1
ATOM 1055 O O . TRP A 1 128 ? 19.160 8.876 -19.161 1.00 88.38 128 TRP A O 1
ATOM 1065 N N . THR A 1 129 ? 18.371 7.465 -20.715 1.00 85.12 129 THR A N 1
ATOM 1066 C CA . THR A 1 129 ? 16.948 7.687 -20.414 1.00 85.12 129 THR A CA 1
ATOM 1067 C C . THR A 1 129 ? 16.463 6.904 -19.196 1.00 85.12 129 THR A C 1
ATOM 1069 O O . THR A 1 129 ? 15.517 7.331 -18.531 1.00 85.12 129 THR A O 1
ATOM 1072 N N . GLU A 1 130 ? 17.065 5.747 -18.907 1.00 85.75 130 GLU A N 1
ATOM 1073 C CA . GLU A 1 130 ? 16.596 4.856 -17.846 1.00 85.75 130 GLU A CA 1
ATOM 1074 C C . GLU A 1 130 ? 17.231 5.163 -16.482 1.00 85.75 130 GLU A C 1
ATOM 1076 O O . GLU A 1 130 ? 18.280 5.790 -16.362 1.00 85.75 130 GLU A O 1
ATOM 1081 N N . ARG A 1 131 ? 16.553 4.728 -15.414 1.00 85.69 131 ARG A N 1
ATOM 1082 C CA . ARG A 1 131 ? 16.920 5.013 -14.020 1.00 85.69 131 ARG A CA 1
ATOM 1083 C C . ARG A 1 131 ? 17.710 3.859 -13.426 1.00 85.69 131 ARG A C 1
ATOM 1085 O O . ARG A 1 131 ? 17.171 3.090 -12.631 1.00 85.69 131 ARG A O 1
ATOM 1092 N N . TRP A 1 132 ? 18.960 3.734 -13.835 1.00 85.44 132 TRP A N 1
ATOM 1093 C CA . TRP A 1 132 ? 19.848 2.672 -13.360 1.00 85.44 132 TRP A CA 1
ATOM 1094 C C . TRP A 1 132 ? 20.936 3.174 -12.394 1.00 85.44 132 TRP A C 1
ATOM 1096 O O . TRP A 1 132 ? 21.589 2.381 -11.727 1.00 85.44 132 TRP A O 1
ATOM 1106 N N . VAL A 1 133 ? 21.074 4.499 -12.233 1.00 82.38 133 VAL A N 1
ATOM 1107 C CA . VAL A 1 133 ? 22.047 5.126 -11.322 1.00 82.38 133 VAL A CA 1
ATOM 1108 C C . VAL A 1 133 ? 21.344 5.770 -10.117 1.00 82.38 133 VAL A C 1
ATOM 1110 O O . VAL A 1 133 ? 20.658 6.788 -10.242 1.00 82.38 133 VAL A O 1
ATOM 1113 N N . ASN A 1 134 ? 21.557 5.216 -8.914 1.00 68.50 134 ASN A N 1
ATOM 1114 C CA . ASN A 1 134 ? 21.180 5.795 -7.608 1.00 68.50 134 ASN A CA 1
ATOM 1115 C C . ASN A 1 134 ? 19.709 6.217 -7.444 1.00 68.50 134 ASN A C 1
ATOM 1117 O O . ASN A 1 134 ? 19.424 7.181 -6.729 1.00 68.50 134 ASN A O 1
ATOM 1121 N N . ASN A 1 135 ? 18.770 5.549 -8.117 1.00 65.81 135 ASN A N 1
ATOM 1122 C CA . ASN A 1 135 ? 17.335 5.856 -8.043 1.00 65.81 135 ASN A CA 1
ATOM 1123 C C . ASN A 1 135 ? 16.968 7.301 -8.461 1.00 65.81 135 ASN A C 1
ATOM 1125 O O . ASN A 1 135 ? 15.829 7.736 -8.276 1.00 65.81 135 ASN A O 1
ATOM 1129 N N . LYS A 1 136 ? 17.910 8.064 -9.039 1.00 62.62 136 LYS A N 1
ATOM 1130 C CA . LYS A 1 136 ? 17.767 9.494 -9.336 1.00 62.62 136 LYS A CA 1
ATOM 1131 C C . LYS A 1 136 ? 17.719 9.725 -10.840 1.00 62.62 136 LYS A C 1
ATOM 1133 O O . LYS A 1 136 ? 18.731 10.037 -11.449 1.00 62.62 136 LYS A O 1
ATOM 1138 N N . GLY A 1 137 ? 16.504 9.658 -11.384 1.00 71.06 137 GLY A N 1
ATOM 1139 C CA . GLY A 1 137 ? 16.164 10.212 -12.697 1.00 71.06 137 GLY A CA 1
ATOM 1140 C C . GLY A 1 137 ? 17.003 9.701 -13.874 1.00 71.06 137 GLY A C 1
ATOM 1141 O O . GLY A 1 137 ? 17.699 8.699 -13.776 1.00 71.06 137 GLY A O 1
ATOM 1142 N N . SER A 1 138 ? 16.858 10.381 -15.007 1.00 81.56 138 SER A N 1
ATOM 1143 C CA . SER A 1 138 ? 17.632 10.139 -16.226 1.00 81.56 138 SER A CA 1
ATOM 1144 C C . SER A 1 138 ? 18.961 10.899 -16.159 1.00 81.56 138 SER A C 1
ATOM 1146 O O . SER A 1 138 ? 19.004 12.009 -15.620 1.00 81.56 138 SER A O 1
ATOM 1148 N N . LEU A 1 139 ? 20.029 10.329 -16.729 1.00 85.12 139 LEU A N 1
ATOM 1149 C CA . LEU A 1 139 ? 21.335 10.991 -16.837 1.00 85.12 139 LEU A CA 1
ATOM 1150 C C . LEU A 1 139 ? 21.338 12.142 -17.859 1.00 85.12 139 LEU A C 1
ATOM 1152 O O . LEU A 1 139 ? 22.235 12.979 -17.803 1.00 85.12 139 LEU A O 1
ATOM 1156 N N . LEU A 1 140 ? 20.323 12.234 -18.733 1.00 83.94 140 LEU A N 1
ATOM 1157 C CA . LEU A 1 140 ? 20.191 13.288 -19.753 1.00 83.94 140 LEU A CA 1
ATOM 1158 C C . LEU A 1 140 ? 20.311 14.696 -19.167 1.00 83.94 140 LEU A C 1
ATOM 1160 O O . LEU A 1 140 ? 21.016 15.538 -19.708 1.00 83.94 140 LEU A O 1
ATOM 1164 N N . ASN A 1 141 ? 19.660 14.939 -18.030 1.00 80.38 141 ASN A N 1
ATOM 1165 C CA . ASN A 1 141 ? 19.618 16.267 -17.411 1.00 80.38 141 ASN A CA 1
ATOM 1166 C C . ASN A 1 141 ? 20.949 16.677 -16.758 1.00 80.38 141 ASN A C 1
ATOM 1168 O O . ASN A 1 141 ? 21.049 17.775 -16.220 1.00 80.38 141 ASN A O 1
ATOM 1172 N N . ILE A 1 142 ? 21.930 15.774 -16.718 1.00 83.56 142 ILE A N 1
ATOM 1173 C CA . ILE A 1 142 ? 23.211 15.954 -16.026 1.00 83.56 142 ILE A CA 1
ATOM 1174 C C . ILE A 1 142 ? 24.380 15.912 -17.024 1.00 83.56 142 ILE A C 1
ATOM 1176 O O . ILE A 1 142 ? 25.526 16.131 -16.637 1.00 83.56 142 ILE A O 1
ATOM 1180 N N . ALA A 1 143 ? 24.108 15.627 -18.300 1.00 84.75 143 ALA A N 1
ATOM 1181 C CA . ALA A 1 143 ? 25.141 15.547 -19.315 1.00 84.75 143 ALA A CA 1
ATOM 1182 C C . ALA A 1 143 ? 25.846 16.899 -19.492 1.00 84.75 143 ALA A C 1
ATOM 1184 O O . ALA A 1 143 ? 25.204 17.941 -19.608 1.00 84.75 143 ALA A O 1
ATOM 1185 N N . THR A 1 144 ? 27.176 16.871 -19.512 1.00 84.00 144 THR A N 1
ATOM 1186 C CA . THR A 1 144 ? 28.030 18.060 -19.683 1.00 84.00 144 THR A CA 1
ATOM 1187 C C . THR A 1 144 ? 28.225 18.443 -21.147 1.00 84.00 144 THR A C 1
ATOM 1189 O O . THR A 1 144 ? 28.632 19.563 -21.442 1.00 84.00 144 THR A O 1
ATOM 1192 N N . MET A 1 145 ? 27.939 17.520 -22.066 1.00 83.00 145 MET A N 1
ATOM 1193 C CA . MET A 1 145 ? 28.102 17.685 -23.509 1.00 83.00 145 MET A CA 1
ATOM 1194 C C . MET A 1 145 ? 26.845 17.243 -24.260 1.00 83.00 145 MET A C 1
ATOM 1196 O O . MET A 1 145 ? 26.026 16.485 -23.739 1.00 83.00 145 MET A O 1
ATOM 1200 N N . ASN A 1 146 ? 26.723 17.683 -25.517 1.00 81.75 146 ASN A N 1
ATOM 1201 C CA . ASN A 1 146 ? 25.655 17.235 -26.405 1.00 81.75 146 ASN A CA 1
ATOM 1202 C C . ASN A 1 146 ? 25.757 15.729 -26.665 1.00 81.75 146 ASN A C 1
ATOM 1204 O O . ASN A 1 146 ? 26.785 15.222 -27.114 1.00 81.75 146 ASN A O 1
ATOM 1208 N N . ILE A 1 147 ? 24.658 15.028 -26.406 1.00 82.62 147 ILE A N 1
ATOM 1209 C CA . ILE A 1 147 ? 24.562 13.579 -26.556 1.00 82.62 147 ILE A CA 1
ATOM 1210 C C . ILE A 1 147 ? 24.209 13.260 -28.005 1.00 82.62 147 ILE A C 1
ATOM 1212 O O . ILE A 1 147 ? 23.160 13.664 -28.500 1.00 82.62 147 ILE A O 1
ATOM 1216 N N . THR A 1 148 ? 25.074 12.506 -28.675 1.00 77.62 148 THR A N 1
ATOM 1217 C CA . THR A 1 148 ? 24.883 12.092 -30.071 1.00 77.62 148 THR A CA 1
ATOM 1218 C C . THR A 1 148 ? 23.968 10.874 -30.206 1.00 77.62 148 THR A C 1
ATOM 1220 O O . THR A 1 148 ? 23.199 10.797 -31.159 1.00 77.62 148 THR A O 1
ATOM 1223 N N . ASN A 1 149 ? 24.009 9.943 -29.244 1.00 83.75 149 ASN A N 1
ATOM 1224 C CA . ASN A 1 149 ? 23.172 8.743 -29.226 1.00 83.75 149 ASN A CA 1
ATOM 1225 C C . ASN A 1 149 ? 22.461 8.560 -27.872 1.00 83.75 149 ASN A C 1
ATOM 1227 O O . ASN A 1 149 ? 22.992 7.952 -26.937 1.00 83.75 149 ASN A O 1
ATOM 1231 N N . ILE A 1 150 ? 21.234 9.079 -27.790 1.00 85.50 150 ILE A N 1
ATOM 1232 C CA . ILE A 1 150 ? 20.365 8.992 -26.603 1.00 85.50 150 ILE A CA 1
ATOM 1233 C C . ILE A 1 150 ? 19.949 7.541 -26.311 1.00 85.50 150 ILE A C 1
ATOM 1235 O O . ILE A 1 150 ? 19.748 7.176 -25.153 1.00 85.50 150 ILE A O 1
ATOM 1239 N N . GLU A 1 151 ? 19.868 6.708 -27.347 1.00 85.94 151 GLU A N 1
ATOM 1240 C CA . GLU A 1 151 ? 19.381 5.330 -27.264 1.00 85.94 151 GLU A CA 1
ATOM 1241 C C . GLU A 1 151 ? 20.486 4.315 -26.934 1.00 85.94 151 GLU A C 1
ATOM 1243 O O . GLU A 1 151 ? 20.193 3.125 -26.831 1.00 85.94 151 GLU A O 1
ATOM 1248 N N . SER A 1 152 ? 21.730 4.777 -26.740 1.00 89.69 152 SER A N 1
ATOM 1249 C CA . SER A 1 152 ? 22.863 3.915 -26.383 1.00 89.69 152 SER A CA 1
ATOM 1250 C C . SER A 1 152 ? 22.585 3.098 -25.120 1.00 89.69 152 SER A C 1
ATOM 1252 O O . SER A 1 152 ? 22.074 3.602 -24.109 1.00 89.69 152 SER A O 1
ATOM 1254 N N . THR A 1 153 ? 22.912 1.810 -25.184 1.00 89.62 153 THR A N 1
ATOM 1255 C CA . THR A 1 153 ? 22.757 0.872 -24.066 1.00 89.62 153 THR A CA 1
ATOM 1256 C C . THR A 1 153 ? 23.911 0.999 -23.082 1.00 89.62 153 THR A C 1
ATOM 1258 O O . THR A 1 153 ? 24.960 1.542 -23.409 1.00 89.62 153 THR A O 1
ATOM 1261 N N . VAL A 1 154 ? 23.754 0.495 -21.859 1.00 87.81 154 VAL A N 1
ATOM 1262 C CA . VAL A 1 154 ? 24.828 0.534 -20.859 1.00 87.81 154 VAL A CA 1
ATOM 1263 C C . VAL A 1 154 ? 26.060 -0.267 -21.310 1.00 87.81 154 VAL A C 1
ATOM 1265 O O . VAL A 1 154 ? 27.188 0.168 -21.080 1.00 87.81 154 VAL A O 1
ATOM 1268 N N . SER A 1 155 ? 25.858 -1.388 -22.006 1.00 87.19 155 SER A N 1
ATOM 1269 C CA . SER A 1 155 ? 26.940 -2.246 -22.507 1.00 87.19 155 SER A CA 1
ATOM 1270 C C . SER A 1 155 ? 27.871 -1.553 -23.515 1.00 87.19 155 SER A C 1
ATOM 1272 O O . SER A 1 155 ? 29.059 -1.861 -23.566 1.00 87.19 155 SER A O 1
ATOM 1274 N N . GLU A 1 156 ? 27.376 -0.559 -24.262 1.00 87.31 156 GLU A N 1
ATOM 1275 C CA . GLU A 1 156 ? 28.166 0.220 -25.234 1.00 87.31 156 GLU A CA 1
ATOM 1276 C C . GLU A 1 156 ? 29.189 1.160 -24.578 1.00 87.31 156 GLU A C 1
ATOM 1278 O O . GLU A 1 156 ? 30.095 1.662 -25.243 1.00 87.31 156 GLU A O 1
ATOM 1283 N N . TRP A 1 157 ? 29.061 1.403 -23.272 1.00 86.75 157 TRP A N 1
ATOM 1284 C CA . TRP A 1 157 ? 29.949 2.279 -22.500 1.00 86.75 157 TRP A CA 1
ATOM 1285 C C . TRP A 1 157 ? 31.077 1.504 -21.798 1.00 86.75 157 TRP A C 1
ATOM 1287 O O . TRP A 1 157 ? 31.821 2.059 -20.977 1.00 86.75 157 TRP A O 1
ATOM 1297 N N . ILE A 1 158 ? 31.218 0.222 -22.139 1.00 86.25 158 ILE A N 1
ATOM 1298 C CA . ILE A 1 158 ? 32.231 -0.704 -21.642 1.00 86.25 158 ILE A CA 1
ATOM 1299 C C . ILE A 1 158 ? 33.263 -0.940 -22.752 1.00 86.25 158 ILE A C 1
ATOM 1301 O O . ILE A 1 158 ? 32.944 -1.066 -23.932 1.00 86.25 158 ILE A O 1
ATOM 1305 N N . ASN A 1 159 ? 34.532 -0.962 -22.371 1.00 83.94 159 ASN A N 1
ATOM 1306 C CA . ASN A 1 159 ? 35.653 -1.285 -23.236 1.00 83.94 159 ASN A CA 1
ATOM 1307 C C . ASN A 1 159 ? 35.704 -2.793 -23.546 1.00 83.94 159 ASN A C 1
ATOM 1309 O O . ASN A 1 159 ? 35.087 -3.625 -22.886 1.00 83.94 159 ASN A O 1
ATOM 1313 N N . ARG A 1 160 ? 36.518 -3.171 -24.537 1.00 79.44 160 ARG A N 1
ATOM 1314 C CA . ARG A 1 160 ? 36.714 -4.582 -24.925 1.00 79.44 160 ARG A CA 1
ATOM 1315 C C . ARG A 1 160 ? 37.373 -5.445 -23.844 1.00 79.44 160 ARG A C 1
ATOM 1317 O O . ARG A 1 160 ? 37.258 -6.660 -23.905 1.00 79.44 160 ARG A O 1
ATOM 1324 N N . ASP A 1 161 ? 38.057 -4.828 -22.884 1.00 79.56 161 ASP A N 1
ATOM 1325 C CA . ASP A 1 161 ? 38.642 -5.487 -21.709 1.00 79.56 161 ASP A CA 1
ATOM 1326 C C . ASP A 1 161 ? 37.599 -5.779 -20.613 1.00 79.56 161 ASP A C 1
ATOM 1328 O O . ASP A 1 161 ? 37.944 -6.289 -19.550 1.00 79.56 161 ASP A O 1
ATOM 1332 N N . GLY A 1 162 ? 36.330 -5.441 -20.861 1.00 78.19 162 GLY A N 1
ATOM 1333 C CA . GLY A 1 162 ? 35.234 -5.616 -19.923 1.00 78.19 162 GLY A CA 1
ATOM 1334 C C . GLY A 1 162 ? 35.110 -4.483 -18.910 1.00 78.19 162 GLY A C 1
ATOM 1335 O O . GLY A 1 162 ? 34.164 -4.508 -18.142 1.00 78.19 162 GLY A O 1
ATOM 1336 N N . ASN A 1 163 ? 35.985 -3.470 -18.904 1.00 83.69 163 ASN A N 1
ATOM 1337 C CA . ASN A 1 163 ? 35.928 -2.364 -17.942 1.00 83.69 163 ASN A CA 1
ATOM 1338 C C . ASN A 1 163 ? 35.179 -1.143 -18.484 1.00 83.69 163 ASN A C 1
ATOM 1340 O O . ASN A 1 163 ? 35.132 -0.896 -19.682 1.00 83.69 163 ASN A O 1
ATOM 1344 N N . TRP A 1 164 ? 34.647 -0.297 -17.600 1.00 86.06 164 TRP A N 1
ATOM 1345 C CA . TRP A 1 164 ? 34.054 0.983 -18.006 1.00 86.06 164 TRP A CA 1
ATOM 1346 C C . TRP A 1 164 ? 35.032 1.866 -18.784 1.00 86.06 164 TRP A C 1
ATOM 1348 O O . TRP A 1 164 ? 36.172 2.074 -18.351 1.00 86.06 164 TRP A O 1
ATOM 1358 N N . ASN A 1 165 ? 34.557 2.501 -19.859 1.00 87.00 165 ASN A N 1
ATOM 1359 C CA . ASN A 1 165 ? 35.334 3.526 -20.547 1.00 87.00 165 ASN A CA 1
ATOM 1360 C C . ASN A 1 165 ? 35.339 4.838 -19.745 1.00 87.00 165 ASN A C 1
ATOM 1362 O O . ASN A 1 165 ? 34.549 5.757 -19.975 1.00 87.00 165 ASN A O 1
ATOM 1366 N N . ARG A 1 166 ? 36.255 4.926 -18.776 1.00 85.00 166 ARG A N 1
ATOM 1367 C CA . ARG A 1 166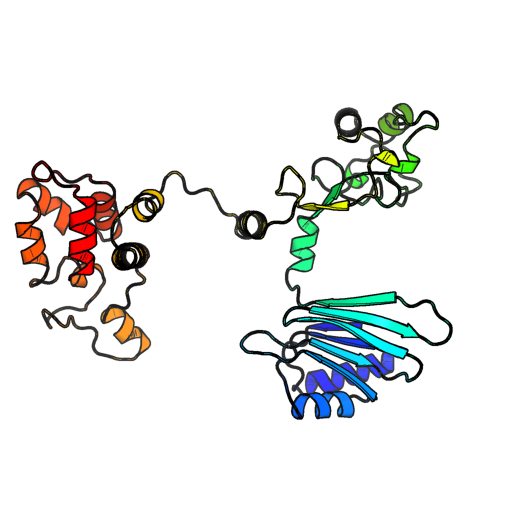 ? 36.378 6.069 -17.855 1.00 85.00 166 ARG A CA 1
ATOM 1368 C C . ARG A 1 166 ? 36.588 7.400 -18.573 1.00 85.00 166 ARG A C 1
ATOM 1370 O O . ARG A 1 166 ? 36.051 8.409 -18.127 1.00 85.00 166 ARG A O 1
ATOM 1377 N N . ASN A 1 167 ? 37.343 7.402 -19.670 1.00 85.12 167 ASN A N 1
ATOM 1378 C CA . ASN A 1 167 ? 37.658 8.620 -20.415 1.00 85.12 167 ASN A CA 1
ATOM 1379 C C . ASN A 1 167 ? 36.405 9.185 -21.088 1.00 85.12 167 ASN A C 1
ATOM 1381 O O . ASN A 1 167 ? 36.130 10.375 -20.976 1.00 85.12 167 ASN A O 1
ATOM 1385 N N . ILE A 1 168 ? 35.603 8.320 -21.717 1.00 85.31 168 ILE A N 1
ATOM 1386 C CA . ILE A 1 168 ? 34.333 8.732 -22.319 1.00 85.31 168 ILE A CA 1
ATOM 1387 C C . ILE A 1 168 ? 33.353 9.178 -21.226 1.00 85.31 168 ILE A C 1
ATOM 1389 O O . ILE A 1 168 ? 32.762 10.247 -21.345 1.00 85.31 168 ILE A O 1
ATOM 1393 N N . LEU A 1 169 ? 33.228 8.435 -20.121 1.00 86.38 169 LEU A N 1
ATOM 1394 C CA . LEU A 1 169 ? 32.336 8.818 -19.020 1.00 86.38 169 LEU A CA 1
ATOM 1395 C C . LEU A 1 169 ? 32.666 10.205 -18.447 1.00 86.38 169 LEU A C 1
ATOM 1397 O O . LEU A 1 169 ? 31.754 11.006 -18.264 1.00 86.38 169 LEU A O 1
ATOM 1401 N N . LYS A 1 170 ? 33.949 10.519 -18.222 1.00 86.12 170 LYS A N 1
ATOM 1402 C CA . LYS A 1 170 ? 34.392 11.834 -17.720 1.00 86.12 170 LYS A CA 1
ATOM 1403 C C . LYS A 1 170 ? 34.090 12.987 -18.676 1.00 86.12 170 LYS A C 1
ATOM 1405 O O . LYS A 1 170 ? 33.877 14.104 -18.218 1.00 86.12 170 LYS A O 1
ATOM 1410 N N . ASN A 1 171 ? 34.056 12.729 -19.982 1.00 87.81 171 ASN A N 1
ATOM 1411 C CA . ASN A 1 171 ? 33.731 13.762 -20.965 1.00 87.81 171 ASN A CA 1
ATOM 1412 C C . ASN A 1 171 ? 32.242 14.134 -20.924 1.00 87.81 171 ASN A C 1
ATOM 1414 O O . ASN A 1 171 ? 31.890 15.305 -21.054 1.00 87.81 171 ASN A O 1
ATOM 1418 N N . TYR A 1 172 ? 31.369 13.143 -20.725 1.00 87.25 172 TYR A N 1
ATOM 1419 C CA . TYR A 1 172 ? 29.918 13.323 -20.796 1.00 87.25 172 TYR A CA 1
ATOM 1420 C C . TYR A 1 172 ? 29.232 13.526 -19.438 1.00 87.25 172 TYR A C 1
ATOM 1422 O O . TYR A 1 172 ? 28.083 13.973 -19.409 1.00 87.25 172 TYR A O 1
ATOM 1430 N N . LEU A 1 173 ? 29.885 13.184 -18.323 1.00 87.44 173 LEU A N 1
ATOM 1431 C CA . LEU A 1 173 ? 29.313 13.257 -16.980 1.00 87.44 173 LEU A CA 1
ATOM 1432 C C . LEU A 1 173 ? 30.259 13.952 -15.988 1.00 87.44 173 LEU A C 1
ATOM 1434 O O . LEU A 1 173 ? 31.471 13.733 -16.029 1.00 87.44 173 LEU A O 1
ATOM 1438 N N . PRO A 1 174 ? 29.716 14.704 -15.010 1.00 87.38 174 PRO A N 1
ATOM 1439 C CA . PRO A 1 174 ? 30.503 15.262 -13.915 1.00 87.38 174 PRO A CA 1
ATOM 1440 C C . PRO A 1 174 ? 31.241 14.177 -13.120 1.00 87.38 174 PRO A C 1
ATOM 1442 O O . PRO A 1 174 ? 30.706 13.085 -12.906 1.00 87.38 174 PRO A O 1
ATOM 1445 N N . GLU A 1 175 ? 32.421 14.510 -12.586 1.00 84.75 175 GLU A N 1
ATOM 1446 C CA . GLU A 1 175 ? 33.282 13.575 -11.840 1.00 84.75 175 GLU A CA 1
ATOM 1447 C C . GLU A 1 175 ? 32.530 12.861 -10.699 1.00 84.75 175 GLU A C 1
ATOM 1449 O O . GLU A 1 175 ? 32.652 11.649 -10.531 1.00 84.75 175 GLU A O 1
ATOM 1454 N N . GLU A 1 176 ? 31.660 13.577 -9.973 1.00 85.00 176 GLU A N 1
ATOM 1455 C CA . GLU A 1 176 ? 30.835 13.010 -8.894 1.00 85.00 176 GLU A CA 1
ATOM 1456 C C . GLU A 1 176 ? 29.935 11.854 -9.378 1.00 85.00 176 GLU A C 1
ATOM 1458 O O . GLU A 1 176 ? 29.724 10.868 -8.667 1.00 85.00 176 GLU A O 1
ATOM 1463 N N . LYS A 1 177 ? 29.380 11.962 -10.591 1.00 83.25 177 LYS A N 1
ATOM 1464 C CA . LYS A 1 177 ? 28.486 10.952 -11.178 1.00 83.25 177 LYS A CA 1
ATOM 1465 C C . LYS A 1 177 ? 29.266 9.801 -11.778 1.00 83.25 177 LYS A C 1
ATOM 1467 O O . LYS A 1 177 ? 28.879 8.652 -11.574 1.00 83.25 177 LYS A O 1
ATOM 1472 N N . THR A 1 178 ? 30.377 10.104 -12.437 1.00 86.06 178 THR A N 1
ATOM 1473 C CA . THR A 1 178 ? 31.296 9.102 -12.974 1.00 86.06 178 THR A CA 1
ATOM 1474 C C . THR A 1 178 ? 31.812 8.191 -11.865 1.00 86.06 178 THR A C 1
ATOM 1476 O O . THR A 1 178 ? 31.682 6.975 -11.967 1.00 86.06 178 THR A O 1
ATOM 1479 N N . MET A 1 179 ? 32.278 8.756 -10.747 1.00 83.12 179 MET A N 1
ATOM 1480 C CA . MET A 1 179 ? 32.739 7.972 -9.595 1.00 83.12 179 MET A CA 1
ATOM 1481 C C . MET A 1 179 ? 31.644 7.074 -9.013 1.00 83.12 179 MET A C 1
ATOM 1483 O O . MET A 1 179 ? 31.916 5.941 -8.623 1.00 83.12 179 MET A O 1
ATOM 1487 N N . LYS A 1 180 ? 30.391 7.541 -9.004 1.00 82.38 180 LYS A N 1
ATOM 1488 C CA . LYS A 1 180 ? 29.247 6.732 -8.564 1.00 82.38 180 LYS A CA 1
ATOM 1489 C C . LYS A 1 180 ? 28.955 5.572 -9.511 1.00 82.38 180 LYS A C 1
ATOM 1491 O O . LYS A 1 180 ? 28.720 4.477 -9.023 1.00 82.38 180 LYS A O 1
ATOM 1496 N N . ILE A 1 181 ? 28.987 5.790 -10.827 1.00 85.12 181 ILE A N 1
ATOM 1497 C CA . ILE A 1 181 ? 28.788 4.720 -11.822 1.00 85.12 181 ILE A CA 1
ATOM 1498 C C . ILE A 1 181 ? 29.852 3.634 -11.661 1.00 85.12 181 ILE A C 1
ATOM 1500 O O . ILE A 1 181 ? 29.523 2.453 -11.648 1.00 85.12 181 ILE A O 1
ATOM 1504 N N . LEU A 1 182 ? 31.109 4.031 -11.459 1.00 83.00 182 LEU A N 1
ATOM 1505 C CA . LEU A 1 182 ? 32.219 3.096 -11.264 1.00 83.00 182 LEU A CA 1
ATOM 1506 C C . LEU A 1 182 ? 32.083 2.245 -9.988 1.00 83.00 182 LEU A C 1
ATOM 1508 O O . LEU A 1 182 ? 32.698 1.184 -9.903 1.00 83.00 182 LEU A O 1
ATOM 1512 N N . ALA A 1 183 ? 31.274 2.683 -9.022 1.00 80.50 183 ALA A N 1
ATOM 1513 C CA . ALA A 1 183 ? 31.058 2.008 -7.746 1.00 80.50 183 ALA A CA 1
ATOM 1514 C C . ALA A 1 183 ? 29.762 1.167 -7.675 1.00 80.50 183 ALA A C 1
ATOM 1516 O O . ALA A 1 183 ? 29.498 0.581 -6.627 1.00 80.50 183 ALA A O 1
ATOM 1517 N N . LEU A 1 184 ? 28.935 1.114 -8.731 1.00 74.88 184 LEU A N 1
ATOM 1518 C CA . LEU A 1 184 ? 27.654 0.385 -8.731 1.00 74.88 184 LEU A CA 1
ATOM 1519 C C . LEU A 1 184 ? 27.808 -1.120 -9.027 1.00 74.88 184 LEU A C 1
ATOM 1521 O O . LEU A 1 184 ? 28.102 -1.474 -10.163 1.00 74.88 184 LEU A O 1
ATOM 1525 N N . PRO A 1 185 ? 27.509 -2.034 -8.091 1.00 64.88 185 PRO A N 1
ATOM 1526 C CA . PRO A 1 185 ? 27.527 -3.461 -8.388 1.00 64.88 185 PRO A CA 1
ATOM 1527 C C . PRO A 1 185 ? 26.336 -3.877 -9.282 1.00 64.88 185 PRO A C 1
ATOM 1529 O O . PRO A 1 185 ? 25.224 -3.383 -9.072 1.00 64.88 185 PRO A O 1
ATOM 1532 N N . PRO A 1 186 ? 26.517 -4.825 -10.219 1.00 59.53 186 PRO A N 1
ATOM 1533 C CA . PRO A 1 186 ? 27.777 -5.453 -10.596 1.00 59.53 186 PRO A CA 1
ATOM 1534 C C . PRO A 1 186 ? 28.545 -4.563 -11.587 1.00 59.53 186 PRO A C 1
ATOM 1536 O O . PRO A 1 186 ? 28.166 -4.404 -12.747 1.00 59.53 186 PRO A O 1
ATOM 1539 N N . THR A 1 187 ? 29.631 -3.953 -11.116 1.00 62.53 187 THR A N 1
ATOM 1540 C CA . THR A 1 187 ? 30.562 -3.211 -11.958 1.00 62.53 187 THR A CA 1
ATOM 1541 C C . THR A 1 187 ? 31.745 -4.108 -12.292 1.00 62.53 187 THR A C 1
ATOM 1543 O O . THR A 1 187 ? 32.413 -4.583 -11.371 1.00 62.53 187 THR A O 1
ATOM 1546 N N . PRO A 1 188 ? 32.086 -4.263 -13.577 1.00 72.56 188 PRO A N 1
ATOM 1547 C CA . PRO A 1 188 ? 31.349 -3.833 -14.772 1.00 72.56 188 PRO A CA 1
ATOM 1548 C C . PRO A 1 188 ? 30.209 -4.802 -15.176 1.00 72.56 188 PRO A C 1
ATOM 1550 O O . PRO A 1 188 ? 30.248 -5.983 -14.817 1.00 72.56 188 PRO A O 1
ATOM 1553 N N . PRO A 1 189 ? 29.200 -4.324 -15.935 1.00 75.69 189 PRO A N 1
ATOM 1554 C CA . PRO A 1 189 ? 28.173 -5.182 -16.524 1.00 75.69 189 PRO A CA 1
ATOM 1555 C C . PRO A 1 189 ? 28.792 -6.277 -17.398 1.00 75.69 189 PRO A C 1
ATOM 1557 O O . PRO A 1 189 ? 29.651 -6.007 -18.234 1.00 75.69 189 PRO A O 1
ATOM 1560 N N . ASN A 1 190 ? 28.359 -7.518 -17.203 1.00 78.12 190 ASN A N 1
ATOM 1561 C CA . ASN A 1 190 ? 28.874 -8.683 -17.911 1.00 78.12 190 ASN A CA 1
ATOM 1562 C C . ASN A 1 190 ? 27.763 -9.730 -18.046 1.00 78.12 190 ASN A C 1
ATOM 1564 O O . ASN A 1 190 ? 26.834 -9.776 -17.242 1.00 78.12 190 ASN A O 1
ATOM 1568 N N . LYS A 1 191 ? 27.891 -10.616 -19.034 1.00 77.31 191 LYS A N 1
ATOM 1569 C CA . LYS A 1 191 ? 26.958 -11.718 -19.302 1.00 77.31 191 LYS A CA 1
ATOM 1570 C C . LYS A 1 191 ? 26.779 -12.657 -18.106 1.00 77.31 191 LYS A C 1
ATOM 1572 O O . LYS A 1 191 ? 25.709 -13.231 -17.941 1.00 77.31 191 LYS A O 1
ATOM 1577 N N . GLU A 1 192 ? 27.799 -12.791 -17.260 1.00 80.25 192 GLU A N 1
ATOM 1578 C CA . GLU A 1 192 ? 27.752 -13.617 -16.044 1.00 80.25 192 GLU A CA 1
ATOM 1579 C C . GLU A 1 192 ? 26.809 -13.057 -14.968 1.00 80.25 192 GLU A C 1
ATOM 1581 O O . GLU A 1 192 ? 26.296 -13.813 -14.146 1.00 80.25 192 GLU A O 1
ATOM 1586 N N . ASN A 1 193 ? 26.509 -11.755 -15.006 1.00 79.00 193 ASN A N 1
ATOM 1587 C CA . ASN A 1 193 ? 25.602 -11.104 -14.056 1.00 79.00 193 ASN A CA 1
ATOM 1588 C C . ASN A 1 193 ? 24.117 -11.360 -14.376 1.00 79.00 193 ASN A C 1
ATOM 1590 O O . ASN A 1 193 ? 23.237 -10.921 -13.631 1.00 79.00 193 ASN A O 1
ATOM 1594 N N . GLY A 1 194 ? 23.834 -12.054 -15.483 1.00 82.44 194 GLY A N 1
ATOM 1595 C CA . GLY A 1 194 ? 22.489 -12.287 -15.992 1.00 82.44 194 GLY A CA 1
ATOM 1596 C C . GLY A 1 194 ? 21.912 -11.091 -16.750 1.00 82.44 194 GLY A C 1
ATOM 1597 O O . GLY A 1 194 ? 22.570 -10.078 -16.978 1.00 82.44 194 GLY A O 1
ATOM 1598 N N . THR A 1 195 ? 20.655 -11.221 -17.166 1.00 84.94 195 THR A N 1
ATOM 1599 C CA . THR A 1 195 ? 19.943 -10.178 -17.912 1.00 84.94 195 THR A CA 1
ATOM 1600 C C . THR A 1 195 ? 19.565 -9.008 -17.011 1.00 84.94 195 THR A C 1
ATOM 1602 O O . THR A 1 195 ? 19.204 -9.205 -15.847 1.00 84.94 195 THR A O 1
ATOM 1605 N N . ASP A 1 196 ? 19.540 -7.801 -17.571 1.00 86.31 196 ASP A N 1
ATOM 1606 C CA . ASP A 1 196 ? 19.007 -6.625 -16.881 1.00 86.31 196 ASP A CA 1
ATOM 1607 C C . ASP A 1 196 ? 17.588 -6.868 -16.336 1.00 86.31 196 ASP A C 1
ATOM 1609 O O . ASP A 1 196 ? 16.744 -7.501 -16.979 1.00 86.31 196 ASP A O 1
ATOM 1613 N N . ARG A 1 197 ? 17.288 -6.308 -15.161 1.00 84.81 197 ARG A N 1
ATOM 1614 C CA . ARG A 1 197 ? 15.978 -6.469 -14.510 1.00 84.81 197 ARG A CA 1
ATOM 1615 C C . ARG A 1 197 ? 15.403 -5.151 -14.018 1.00 84.81 197 ARG A C 1
ATOM 1617 O O . ARG A 1 197 ? 16.113 -4.204 -13.687 1.00 84.81 197 ARG A O 1
ATOM 1624 N N . ILE A 1 198 ? 14.078 -5.099 -13.923 1.00 83.94 198 ILE A N 1
ATOM 1625 C CA . ILE A 1 198 ? 13.377 -4.005 -13.247 1.00 83.94 198 ILE A CA 1
ATOM 1626 C C . ILE A 1 198 ? 13.337 -4.327 -11.757 1.00 83.94 198 ILE A C 1
ATOM 1628 O O . ILE A 1 198 ? 12.920 -5.416 -11.372 1.00 83.94 198 ILE A O 1
ATOM 1632 N N . GLY A 1 199 ? 13.732 -3.371 -10.925 1.00 84.25 199 GLY A N 1
ATOM 1633 C CA . GLY A 1 199 ? 13.615 -3.475 -9.481 1.00 84.25 199 GLY A CA 1
ATOM 1634 C C . GLY A 1 199 ? 12.834 -2.324 -8.862 1.00 84.25 199 GLY A C 1
ATOM 1635 O O . GLY A 1 199 ? 12.483 -1.325 -9.500 1.00 84.25 199 GLY A O 1
ATOM 1636 N N . TRP A 1 200 ? 12.528 -2.504 -7.588 1.00 86.31 200 TRP A N 1
ATOM 1637 C CA . TRP A 1 200 ? 11.745 -1.596 -6.778 1.00 86.31 200 TRP A CA 1
ATOM 1638 C C . TRP A 1 200 ? 12.646 -0.640 -5.999 1.00 86.31 200 TRP A C 1
ATOM 1640 O O . TRP A 1 200 ? 13.487 -1.067 -5.217 1.00 86.31 200 TRP A O 1
ATOM 1650 N N . MET A 1 201 ? 12.436 0.666 -6.176 1.00 85.94 201 MET A N 1
ATOM 1651 C CA . MET A 1 201 ? 13.268 1.727 -5.587 1.00 85.94 201 MET A CA 1
ATOM 1652 C C . MET A 1 201 ? 13.319 1.707 -4.053 1.00 85.94 201 MET A C 1
ATOM 1654 O O . MET A 1 201 ? 14.279 2.196 -3.465 1.00 85.94 201 MET A O 1
ATOM 1658 N N . HIS A 1 202 ? 12.272 1.184 -3.408 1.00 82.50 202 HIS A N 1
ATOM 1659 C CA . HIS A 1 202 ? 12.110 1.195 -1.948 1.00 82.50 202 HIS A CA 1
ATOM 1660 C C . HIS A 1 202 ? 12.494 -0.136 -1.293 1.00 82.50 202 HIS A C 1
ATOM 1662 O O . HIS A 1 202 ? 12.006 -0.439 -0.202 1.00 82.50 202 HIS A O 1
ATOM 1668 N N . SER A 1 203 ? 13.302 -0.947 -1.977 1.00 81.00 203 SER A N 1
ATOM 1669 C CA . SER A 1 203 ? 13.880 -2.180 -1.444 1.00 81.00 203 SER A CA 1
ATOM 1670 C C . SER A 1 203 ? 15.367 -2.242 -1.768 1.00 81.00 203 SER A C 1
ATOM 1672 O O . SER A 1 203 ? 15.753 -2.012 -2.913 1.00 81.00 203 SER A O 1
ATOM 1674 N N . ASP A 1 204 ? 16.189 -2.601 -0.784 1.00 76.25 204 ASP A N 1
ATOM 1675 C CA . ASP A 1 204 ? 17.651 -2.634 -0.933 1.00 76.25 204 ASP A CA 1
ATOM 1676 C C . ASP A 1 204 ? 18.111 -3.689 -1.953 1.00 76.25 204 ASP A C 1
ATOM 1678 O O . ASP A 1 204 ? 19.075 -3.486 -2.682 1.00 76.25 204 ASP A O 1
ATOM 1682 N N . ASN A 1 205 ? 17.378 -4.800 -2.066 1.00 76.75 205 ASN A N 1
ATOM 1683 C CA . ASN A 1 205 ? 17.623 -5.857 -3.054 1.00 76.75 205 ASN A CA 1
ATOM 1684 C C . ASN A 1 205 ? 16.847 -5.658 -4.377 1.00 76.75 205 ASN A C 1
ATOM 1686 O O . ASN A 1 205 ? 16.979 -6.446 -5.321 1.00 76.75 205 ASN A O 1
ATOM 1690 N N . GLY A 1 206 ? 16.031 -4.603 -4.459 1.00 78.44 206 GLY A N 1
ATOM 1691 C CA . GLY A 1 206 ? 15.169 -4.320 -5.601 1.00 78.44 206 GLY A CA 1
ATOM 1692 C C . GLY A 1 206 ? 13.893 -5.162 -5.676 1.00 78.44 206 GLY A C 1
ATOM 1693 O O . GLY A 1 206 ? 13.175 -5.049 -6.669 1.00 78.44 206 GLY A O 1
ATOM 1694 N N . ASP A 1 207 ? 13.576 -5.978 -4.671 1.00 81.31 207 ASP A N 1
ATOM 1695 C CA . ASP A 1 207 ? 12.361 -6.792 -4.692 1.00 81.31 207 ASP A CA 1
ATOM 1696 C C . ASP A 1 207 ? 11.106 -5.970 -4.422 1.00 81.31 207 ASP A C 1
ATOM 1698 O O . ASP A 1 207 ? 11.057 -5.051 -3.598 1.00 81.31 207 ASP A O 1
ATOM 1702 N N . PHE A 1 208 ? 10.039 -6.342 -5.116 1.00 79.81 208 PHE A N 1
ATOM 1703 C CA . PHE A 1 208 ? 8.745 -5.726 -4.918 1.00 79.81 208 PHE A CA 1
ATOM 1704 C C . PHE A 1 208 ? 8.072 -6.254 -3.647 1.00 79.81 208 PHE A C 1
ATOM 1706 O O . PHE A 1 208 ? 7.912 -7.458 -3.462 1.00 79.81 208 PHE A O 1
ATOM 1713 N N . SER A 1 209 ? 7.569 -5.348 -2.804 1.00 75.88 209 SER A N 1
ATOM 1714 C CA . SER A 1 209 ? 6.658 -5.720 -1.721 1.00 75.88 209 SER A CA 1
ATOM 1715 C C . SER A 1 209 ? 5.502 -4.736 -1.582 1.00 75.88 209 SER A C 1
ATOM 1717 O O . SER A 1 209 ? 5.662 -3.516 -1.691 1.00 75.88 209 SER A O 1
ATOM 1719 N N . VAL A 1 210 ? 4.314 -5.265 -1.275 1.00 74.06 210 VAL A N 1
ATOM 1720 C CA . VAL A 1 210 ? 3.117 -4.444 -1.019 1.00 74.06 210 VAL A CA 1
ATOM 1721 C C . VAL A 1 210 ? 3.364 -3.485 0.148 1.00 74.06 210 VAL A C 1
ATOM 1723 O O . VAL A 1 210 ? 2.955 -2.329 0.095 1.00 74.06 210 VAL A O 1
ATOM 1726 N N . ALA A 1 211 ? 4.091 -3.933 1.175 1.00 77.06 211 ALA A N 1
ATOM 1727 C CA . ALA A 1 211 ? 4.403 -3.125 2.348 1.00 77.06 211 ALA A CA 1
ATOM 1728 C C . ALA A 1 211 ? 5.299 -1.917 2.023 1.00 77.06 211 ALA A C 1
ATOM 1730 O O . ALA A 1 211 ? 4.976 -0.803 2.437 1.00 77.06 211 ALA A O 1
ATOM 1731 N N . SER A 1 212 ? 6.402 -2.106 1.284 1.00 82.44 212 SER A N 1
ATOM 1732 C CA . SER A 1 212 ? 7.277 -0.990 0.873 1.00 82.44 212 SER A CA 1
ATOM 1733 C C . SER A 1 212 ? 6.541 -0.017 -0.050 1.00 82.44 212 SER A C 1
ATOM 1735 O O . SER A 1 212 ? 6.635 1.196 0.115 1.00 82.44 212 SER A O 1
ATOM 1737 N N . THR A 1 213 ? 5.719 -0.550 -0.955 1.00 82.00 213 THR A N 1
ATOM 1738 C CA . THR A 1 213 ? 4.894 0.238 -1.875 1.00 82.00 213 THR A CA 1
ATOM 1739 C C . THR A 1 213 ? 3.882 1.092 -1.140 1.00 82.00 213 THR A C 1
ATOM 1741 O O . THR A 1 213 ? 3.786 2.289 -1.391 1.00 82.00 213 THR A O 1
ATOM 1744 N N . TYR A 1 214 ? 3.148 0.501 -0.200 1.00 78.81 214 TYR A N 1
ATOM 1745 C CA . TYR A 1 214 ? 2.179 1.236 0.596 1.00 78.81 214 TYR A CA 1
ATOM 1746 C C . TYR A 1 214 ? 2.858 2.345 1.400 1.00 78.81 214 TYR A C 1
ATOM 1748 O O . TYR A 1 214 ? 2.386 3.477 1.385 1.00 78.81 214 TYR A O 1
ATOM 1756 N N . LYS A 1 215 ? 3.995 2.051 2.047 1.00 81.88 215 LYS A N 1
ATOM 1757 C CA . LYS A 1 215 ? 4.760 3.055 2.799 1.00 81.88 215 LYS A CA 1
ATOM 1758 C C . LYS A 1 215 ? 5.174 4.237 1.919 1.00 81.88 215 LYS A C 1
ATOM 1760 O O . LYS A 1 215 ? 4.992 5.379 2.332 1.00 81.88 215 LYS A O 1
ATOM 1765 N N . ALA A 1 216 ? 5.666 3.958 0.713 1.00 79.75 216 ALA A N 1
ATOM 1766 C CA . ALA A 1 216 ? 6.078 4.979 -0.244 1.00 79.75 216 ALA A CA 1
ATOM 1767 C C . ALA A 1 216 ? 4.901 5.807 -0.780 1.00 79.75 216 ALA A C 1
ATOM 1769 O O . ALA A 1 216 ? 4.983 7.029 -0.836 1.00 79.75 216 ALA A O 1
ATOM 1770 N N . LEU A 1 217 ? 3.795 5.160 -1.159 1.00 80.44 217 LEU A N 1
ATOM 1771 C CA . LEU A 1 217 ? 2.641 5.839 -1.755 1.00 80.44 217 LEU A CA 1
ATOM 1772 C C . LEU A 1 217 ? 1.798 6.607 -0.732 1.00 80.44 217 LEU A C 1
ATOM 1774 O O . LEU A 1 217 ? 1.179 7.609 -1.079 1.00 80.44 217 LEU A O 1
ATOM 1778 N N . ALA A 1 218 ? 1.749 6.136 0.514 1.00 80.06 218 ALA A N 1
ATOM 1779 C CA . ALA A 1 218 ? 0.965 6.751 1.580 1.00 80.06 218 ALA A CA 1
ATOM 1780 C C . ALA A 1 218 ? 1.731 7.848 2.341 1.00 80.06 218 ALA A C 1
ATOM 1782 O O . ALA A 1 218 ? 1.208 8.338 3.341 1.00 80.06 218 ALA A O 1
ATOM 1783 N N . ASN A 1 219 ? 2.957 8.200 1.917 1.00 73.69 219 ASN A N 1
ATOM 1784 C CA . ASN A 1 219 ? 3.881 9.060 2.671 1.00 73.69 219 ASN A CA 1
ATOM 1785 C C . ASN A 1 219 ? 3.947 8.650 4.148 1.00 73.69 219 ASN A C 1
ATOM 1787 O O . ASN A 1 219 ? 3.840 9.478 5.054 1.00 73.69 219 ASN A O 1
ATOM 1791 N N . TRP A 1 220 ? 4.040 7.341 4.390 1.00 70.56 220 TRP A N 1
ATOM 1792 C CA . TRP A 1 220 ? 3.931 6.803 5.734 1.00 70.56 220 TRP A CA 1
ATOM 1793 C C . TRP A 1 220 ? 5.142 7.239 6.554 1.00 70.56 220 TRP A C 1
ATOM 1795 O O . TRP A 1 220 ? 6.251 6.731 6.378 1.00 70.56 220 TRP A O 1
ATOM 1805 N N . THR A 1 221 ? 4.930 8.175 7.471 1.00 70.81 221 THR A N 1
ATOM 1806 C CA . THR A 1 221 ? 5.919 8.505 8.488 1.00 70.81 221 THR A CA 1
ATOM 1807 C C . THR A 1 221 ? 5.907 7.395 9.527 1.00 70.81 221 THR A C 1
ATOM 1809 O O . THR A 1 221 ? 4.849 6.989 10.015 1.00 70.81 221 THR A O 1
ATOM 1812 N N . LYS A 1 222 ? 7.090 6.857 9.847 1.00 66.62 222 LYS A N 1
ATOM 1813 C CA . LYS A 1 222 ? 7.215 5.866 10.916 1.00 66.62 222 LYS A CA 1
ATOM 1814 C C . LYS A 1 222 ? 6.679 6.513 12.195 1.00 66.62 222 LYS A C 1
ATOM 1816 O O . LYS A 1 222 ? 7.253 7.513 12.621 1.00 66.62 222 LYS A O 1
ATOM 1821 N N . PRO A 1 223 ? 5.613 5.977 12.814 1.00 63.97 223 PRO A N 1
ATOM 1822 C CA . PRO A 1 223 ? 5.102 6.540 14.046 1.00 63.97 223 PRO A CA 1
ATOM 1823 C C . PRO A 1 223 ? 6.213 6.465 15.092 1.00 63.97 223 PRO A C 1
ATOM 1825 O O . PRO A 1 223 ? 6.676 5.370 15.425 1.00 63.97 223 PRO A O 1
ATOM 1828 N N . THR A 1 224 ? 6.663 7.615 15.582 1.00 58.03 224 THR A N 1
ATOM 1829 C CA . THR A 1 224 ? 7.590 7.744 16.707 1.00 58.03 224 THR A CA 1
ATOM 1830 C C . THR A 1 224 ? 6.898 7.173 17.938 1.00 58.03 224 THR A C 1
ATOM 1832 O O . THR A 1 224 ? 6.054 7.826 18.536 1.00 58.03 224 THR A O 1
ATOM 1835 N N . THR A 1 225 ? 7.147 5.885 18.213 1.00 62.41 225 THR A N 1
ATOM 1836 C CA . THR A 1 225 ? 6.691 5.128 19.399 1.00 62.41 225 THR A CA 1
ATOM 1837 C C . THR A 1 225 ? 5.339 5.577 19.933 1.00 62.41 225 THR A C 1
ATOM 1839 O O . THR A 1 225 ? 5.187 6.083 21.039 1.00 62.41 225 THR A O 1
ATOM 1842 N N . THR A 1 226 ? 4.334 5.392 19.099 1.00 69.62 226 THR A N 1
ATOM 1843 C CA . THR A 1 226 ? 2.961 5.732 19.424 1.00 69.62 226 THR A CA 1
ATOM 1844 C C . THR A 1 226 ? 2.376 4.585 20.231 1.00 69.62 226 THR A C 1
ATOM 1846 O O . THR A 1 226 ? 2.497 3.429 19.832 1.00 69.62 226 THR A O 1
ATOM 1849 N N . ILE A 1 227 ? 1.701 4.873 21.340 1.00 79.50 227 ILE A N 1
ATOM 1850 C CA . ILE A 1 227 ? 0.283 4.505 21.392 1.00 79.50 227 ILE A CA 1
ATOM 1851 C C . ILE A 1 227 ? -0.027 3.020 21.124 1.00 79.50 227 ILE A C 1
ATOM 1853 O O . ILE A 1 227 ? -0.009 2.102 21.945 1.00 79.50 227 ILE A O 1
ATOM 1857 N N . TRP A 1 228 ? -0.208 2.839 19.822 1.00 85.56 228 TRP A N 1
ATOM 1858 C CA . TRP A 1 228 ? -0.408 1.647 19.032 1.00 85.56 228 TRP A CA 1
ATOM 1859 C C . TRP A 1 228 ? 0.566 0.512 19.324 1.00 85.56 228 TRP A C 1
ATOM 1861 O O . TRP A 1 228 ? 0.115 -0.617 19.467 1.00 85.56 228 TRP A O 1
ATOM 1871 N N . SER A 1 229 ? 1.873 0.757 19.453 1.00 85.00 229 SER A N 1
ATOM 1872 C CA . SER A 1 229 ? 2.815 -0.326 19.751 1.00 85.00 229 SER A CA 1
ATOM 1873 C C . SER A 1 229 ? 2.537 -0.954 21.113 1.00 85.00 229 SER A C 1
ATOM 1875 O O . SER A 1 229 ? 2.720 -2.164 21.230 1.00 85.00 229 SER A O 1
ATOM 1877 N N . LYS A 1 230 ? 2.107 -0.178 22.120 1.00 87.06 230 LYS A N 1
ATOM 1878 C CA . LYS A 1 230 ? 1.721 -0.734 23.426 1.00 87.06 230 LYS A CA 1
ATOM 1879 C C . LYS A 1 230 ? 0.451 -1.577 23.282 1.00 87.06 230 LYS A C 1
ATOM 1881 O O . LYS A 1 230 ? 0.454 -2.738 23.676 1.00 87.06 230 LYS A O 1
ATOM 1886 N N . ILE A 1 231 ? -0.582 -1.045 22.617 1.00 88.94 231 ILE A N 1
ATOM 1887 C CA . ILE A 1 231 ? -1.844 -1.771 22.355 1.00 88.94 231 ILE A CA 1
ATOM 1888 C C . ILE A 1 231 ? -1.588 -3.096 21.619 1.00 88.94 231 ILE A C 1
ATOM 1890 O O . ILE A 1 231 ? -2.136 -4.132 21.986 1.00 88.94 231 ILE A O 1
ATOM 1894 N N . TRP A 1 232 ? -0.747 -3.092 20.582 1.00 87.81 232 TRP A N 1
ATOM 1895 C CA . TRP A 1 232 ? -0.504 -4.286 19.770 1.00 87.81 232 TRP A CA 1
ATOM 1896 C C . TRP A 1 232 ? 0.344 -5.342 20.488 1.00 87.81 232 TRP A C 1
ATOM 1898 O O . TRP A 1 232 ? 0.074 -6.534 20.311 1.00 87.81 232 TRP A O 1
ATOM 1908 N N . LYS A 1 233 ? 1.301 -4.923 21.330 1.00 89.44 233 LYS A N 1
ATOM 1909 C CA . LYS A 1 233 ? 2.139 -5.813 22.159 1.00 89.44 233 LYS A CA 1
ATOM 1910 C C . LYS A 1 233 ? 1.412 -6.400 23.375 1.00 89.44 233 LYS A C 1
ATOM 1912 O O . LYS A 1 233 ? 1.894 -7.380 23.933 1.00 89.44 233 LYS A O 1
ATOM 1917 N N . TRP A 1 234 ? 0.280 -5.826 23.777 1.00 90.81 234 TRP A N 1
ATOM 1918 C CA . TRP A 1 234 ? -0.536 -6.319 24.888 1.00 90.81 234 TRP A CA 1
ATOM 1919 C C . TRP A 1 234 ? -0.955 -7.788 24.693 1.00 90.81 234 TRP A C 1
ATOM 1921 O O . TRP A 1 234 ? -1.406 -8.153 23.607 1.00 90.81 234 TRP A O 1
ATOM 1931 N N . GLN A 1 235 ? -0.820 -8.633 25.718 1.00 90.56 235 GLN A N 1
ATOM 1932 C CA . GLN A 1 235 ? -1.018 -10.093 25.614 1.00 90.56 235 GLN A CA 1
ATOM 1933 C C . GLN A 1 235 ? -2.435 -10.574 25.976 1.00 90.56 235 GLN A C 1
ATOM 1935 O O . GLN A 1 235 ? -2.694 -11.773 26.001 1.00 90.56 235 GLN A O 1
ATOM 1940 N N . GLY A 1 236 ? -3.374 -9.662 26.240 1.00 89.69 236 GLY A N 1
ATOM 1941 C CA . GLY A 1 236 ? -4.750 -10.036 26.563 1.00 89.69 236 GLY A CA 1
ATOM 1942 C C . GLY A 1 236 ? -5.607 -10.455 25.353 1.00 89.69 236 GLY A C 1
ATOM 1943 O O . GLY A 1 236 ? -5.129 -10.521 24.213 1.00 89.69 236 GLY A O 1
ATOM 1944 N N . PRO A 1 237 ? -6.909 -10.729 25.574 1.00 94.25 237 PRO A N 1
ATOM 1945 C CA . PRO A 1 237 ? -7.820 -11.224 24.545 1.00 94.25 237 PRO A CA 1
ATOM 1946 C C . PRO A 1 237 ? -7.863 -10.345 23.288 1.00 94.25 237 PRO A C 1
ATOM 1948 O O . PRO A 1 237 ? -8.116 -9.141 23.356 1.00 94.25 237 PRO A O 1
ATOM 1951 N N . GLN A 1 238 ? -7.727 -10.960 22.106 1.00 91.69 238 GLN A N 1
ATOM 1952 C CA . GLN A 1 238 ? -7.738 -10.236 20.823 1.00 91.69 238 GLN A CA 1
ATOM 1953 C C . GLN A 1 238 ? -8.990 -9.369 20.619 1.00 91.69 238 GLN A C 1
ATOM 1955 O O . GLN A 1 238 ? -8.902 -8.257 20.103 1.00 91.69 238 GLN A O 1
ATOM 1960 N N . LYS A 1 239 ? -10.161 -9.829 21.078 1.00 93.25 239 LYS A N 1
ATOM 1961 C CA . LYS A 1 239 ? -11.408 -9.050 20.985 1.00 93.25 239 LYS A CA 1
ATOM 1962 C C . LYS A 1 239 ? -11.311 -7.718 21.742 1.00 93.25 239 LYS A C 1
ATOM 1964 O O . LYS A 1 239 ? -11.682 -6.687 21.186 1.00 93.25 239 LYS A O 1
ATOM 1969 N N . ALA A 1 240 ? -10.753 -7.730 22.952 1.00 93.50 240 ALA A N 1
ATOM 1970 C CA . ALA A 1 240 ? -10.551 -6.530 23.762 1.00 93.50 240 ALA A CA 1
ATOM 1971 C C . ALA A 1 240 ? -9.454 -5.619 23.173 1.00 93.50 240 ALA A C 1
ATOM 1973 O O . ALA A 1 240 ? -9.606 -4.398 23.143 1.00 93.50 240 ALA A O 1
ATOM 1974 N N . LYS A 1 241 ? -8.400 -6.205 22.585 1.00 94.00 241 LYS A N 1
ATOM 1975 C CA . LYS A 1 241 ? -7.343 -5.468 21.868 1.00 94.00 241 LYS A CA 1
ATOM 1976 C C . LYS A 1 241 ? -7.900 -4.685 20.675 1.00 94.00 241 LYS A C 1
ATOM 1978 O O . LYS A 1 241 ? -7.630 -3.497 20.511 1.00 94.00 241 LYS A O 1
ATOM 1983 N N . ILE A 1 242 ? -8.713 -5.343 19.846 1.00 93.12 242 ILE A N 1
ATOM 1984 C CA . ILE A 1 242 ? -9.376 -4.707 18.699 1.00 93.12 242 ILE A CA 1
ATOM 1985 C C . ILE A 1 242 ? -10.366 -3.642 19.180 1.00 93.12 242 ILE A C 1
ATOM 1987 O O . ILE A 1 242 ? -10.477 -2.583 18.558 1.00 93.12 242 ILE A O 1
ATOM 1991 N N . PHE A 1 243 ? -11.080 -3.906 20.276 1.00 94.56 243 PHE A N 1
ATOM 1992 C CA . PHE A 1 243 ? -12.017 -2.957 20.865 1.00 94.56 243 PHE A CA 1
ATOM 1993 C C . PHE A 1 243 ? -11.320 -1.662 21.289 1.00 94.56 243 PHE A C 1
ATOM 1995 O O . PHE A 1 243 ? -11.704 -0.598 20.802 1.00 94.56 243 PHE A O 1
ATOM 2002 N N . ILE A 1 244 ? -10.257 -1.734 22.099 1.00 93.81 244 ILE A N 1
ATOM 2003 C CA . ILE A 1 244 ? -9.555 -0.528 22.562 1.00 93.81 244 ILE A CA 1
ATOM 2004 C C . ILE A 1 244 ? -8.880 0.218 21.405 1.00 93.81 244 ILE A C 1
ATOM 2006 O O . ILE A 1 244 ? -8.903 1.448 21.356 1.00 93.81 244 ILE A O 1
ATOM 2010 N N . TRP A 1 245 ? -8.374 -0.507 20.400 1.00 92.38 245 TRP A N 1
ATOM 2011 C CA . TRP A 1 245 ? -7.857 0.101 19.174 1.00 92.38 245 TRP A CA 1
ATOM 2012 C C . TRP A 1 245 ? -8.941 0.909 18.437 1.00 92.38 245 TRP A C 1
ATOM 2014 O O . TRP A 1 245 ? -8.717 2.063 18.062 1.00 92.38 245 TRP A O 1
ATOM 2024 N N . LYS A 1 246 ? -10.152 0.350 18.284 1.00 92.62 246 LYS A N 1
ATOM 2025 C CA . LYS A 1 246 ? -11.303 1.077 17.718 1.00 92.62 246 LYS A CA 1
ATOM 2026 C C . LYS A 1 246 ? -11.723 2.251 18.602 1.00 92.62 246 LYS A C 1
ATOM 2028 O O . LYS A 1 246 ? -12.085 3.296 18.059 1.00 92.62 246 LYS A O 1
ATOM 2033 N N . ALA A 1 247 ? -11.679 2.094 19.924 1.00 92.50 247 ALA A N 1
ATOM 2034 C CA . ALA A 1 247 ? -12.021 3.137 20.885 1.00 92.50 247 ALA A CA 1
ATOM 2035 C C . ALA A 1 247 ? -11.090 4.347 20.736 1.00 92.50 247 ALA A C 1
ATOM 2037 O O . ALA A 1 247 ? -11.572 5.458 20.521 1.00 92.50 247 ALA A O 1
ATOM 2038 N N . LYS A 1 248 ? -9.766 4.136 20.718 1.00 90.50 248 LYS A N 1
ATOM 2039 C CA . LYS A 1 248 ? -8.777 5.214 20.544 1.00 90.50 248 LYS A CA 1
ATOM 2040 C C . LYS A 1 248 ? -8.918 5.929 19.195 1.00 90.50 248 LYS A C 1
ATOM 2042 O O . LYS A 1 248 ? -8.765 7.143 19.130 1.00 90.50 248 LYS A O 1
ATOM 2047 N N . HIS A 1 249 ? -9.292 5.216 18.131 1.00 88.00 249 HIS A N 1
ATOM 2048 C CA . HIS A 1 249 ? -9.625 5.830 16.837 1.00 88.00 249 HIS A CA 1
ATOM 2049 C C . HIS A 1 249 ? -11.008 6.503 16.788 1.00 88.00 249 HIS A C 1
ATOM 2051 O O . HIS A 1 249 ? -11.404 6.996 15.732 1.00 88.00 249 HIS A O 1
ATOM 2057 N N . ASN A 1 250 ? -11.769 6.501 17.887 1.00 89.31 250 ASN A N 1
ATOM 2058 C CA . ASN A 1 250 ? -13.156 6.954 17.943 1.00 89.31 250 ASN A CA 1
ATOM 2059 C C . ASN A 1 250 ? -14.036 6.286 16.870 1.00 89.31 250 ASN A C 1
ATOM 2061 O O . ASN A 1 250 ? -14.837 6.934 16.196 1.00 89.31 250 ASN A O 1
ATOM 2065 N N . ARG A 1 251 ? -13.892 4.970 16.691 1.00 88.25 251 ARG A N 1
ATOM 2066 C CA . ARG A 1 251 ? -14.618 4.159 15.692 1.00 88.25 251 ARG A CA 1
ATOM 2067 C C . ARG A 1 251 ? -15.627 3.183 16.297 1.00 88.25 251 ARG A C 1
ATOM 2069 O O . ARG A 1 251 ? -16.188 2.368 15.572 1.00 88.25 251 ARG A O 1
ATOM 2076 N N . ILE A 1 252 ? -15.879 3.261 17.602 1.00 90.62 252 ILE A N 1
ATOM 2077 C CA . ILE A 1 252 ? -16.966 2.502 18.231 1.00 90.62 252 ILE A CA 1
ATOM 2078 C C . ILE A 1 252 ? -18.317 3.110 17.809 1.00 90.62 252 ILE A C 1
ATOM 2080 O O . ILE A 1 252 ? -18.444 4.345 17.818 1.00 90.62 252 ILE A O 1
ATOM 2084 N N . PRO A 1 253 ? -19.301 2.278 17.407 1.00 86.19 253 PRO A N 1
ATOM 2085 C CA . PRO A 1 253 ? -20.626 2.722 16.985 1.00 86.19 253 PRO A CA 1
ATOM 2086 C C . PRO A 1 253 ? -21.510 3.028 18.203 1.00 86.19 253 PRO A C 1
ATOM 2088 O O . PRO A 1 253 ? -22.400 2.251 18.547 1.00 86.19 253 PRO A O 1
ATOM 2091 N N . THR A 1 254 ? -21.248 4.156 18.858 1.00 89.44 254 THR A N 1
ATOM 2092 C CA . THR A 1 254 ? -22.060 4.643 19.984 1.00 89.44 254 THR A CA 1
ATOM 2093 C C . THR A 1 254 ? -23.437 5.113 19.507 1.00 89.44 254 THR A C 1
ATOM 2095 O O . THR A 1 254 ? -23.596 5.429 18.317 1.00 89.44 254 THR A O 1
ATOM 2098 N N . ASN A 1 255 ? -24.440 5.181 20.389 1.00 86.69 255 ASN A N 1
ATOM 2099 C CA . ASN A 1 255 ? -25.777 5.615 19.962 1.00 86.69 255 ASN A CA 1
ATOM 2100 C C . ASN A 1 255 ? -25.781 7.029 19.379 1.00 86.69 255 ASN A C 1
ATOM 2102 O O . ASN A 1 255 ? -26.476 7.247 18.390 1.00 86.69 255 ASN A O 1
ATOM 2106 N N . HIS A 1 256 ? -24.948 7.954 19.873 1.00 87.00 256 HIS A N 1
ATOM 2107 C CA . HIS A 1 256 ? -24.803 9.279 19.259 1.00 87.00 256 HIS A CA 1
ATOM 2108 C C . HIS A 1 256 ? -24.428 9.192 17.766 1.00 87.00 256 HIS A C 1
ATOM 2110 O O . HIS A 1 256 ? -24.989 9.892 16.923 1.00 87.00 2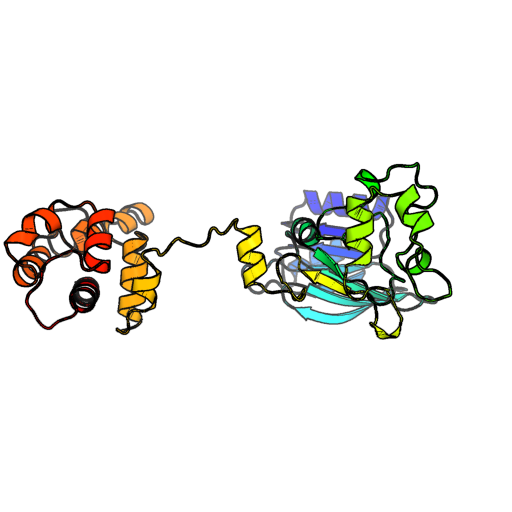56 HIS A O 1
ATOM 2116 N N . LYS A 1 257 ? -23.506 8.292 17.391 1.00 86.19 257 LYS A N 1
ATOM 2117 C CA . LYS A 1 257 ? -23.122 8.105 15.980 1.00 86.19 257 LYS A CA 1
ATOM 2118 C C . LYS A 1 257 ? -24.196 7.391 15.172 1.00 86.19 257 LYS A C 1
ATOM 2120 O O . LYS A 1 257 ? -24.421 7.762 14.023 1.00 86.19 257 LYS A O 1
ATOM 2125 N N . LYS A 1 258 ? -24.856 6.388 15.758 1.00 84.81 258 LYS A N 1
ATOM 2126 C CA . LYS A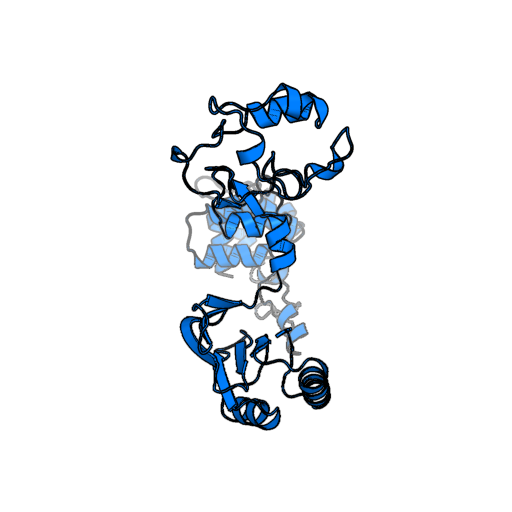 1 258 ? -25.967 5.676 15.107 1.00 84.81 258 LYS A CA 1
ATOM 2127 C C . LYS A 1 258 ? -27.134 6.618 14.825 1.00 84.81 258 LYS A C 1
ATOM 2129 O O . LYS A 1 258 ? -27.634 6.614 13.708 1.00 84.81 258 LYS A O 1
ATOM 2134 N N . ALA A 1 259 ? -27.481 7.482 15.777 1.00 85.19 259 ALA A N 1
ATOM 2135 C CA . ALA A 1 259 ? -28.515 8.499 15.630 1.00 85.19 259 ALA A CA 1
ATOM 2136 C C . ALA A 1 259 ? -28.266 9.397 14.416 1.00 85.19 259 ALA A C 1
ATOM 2138 O O . ALA A 1 259 ? -29.162 9.624 13.610 1.00 85.19 259 ALA A O 1
ATOM 2139 N N . ARG A 1 260 ? -27.014 9.825 14.217 1.00 81.19 260 ARG A N 1
ATOM 2140 C CA . ARG A 1 260 ? -26.621 10.645 13.061 1.00 81.19 260 ARG A CA 1
ATOM 2141 C C . ARG A 1 260 ? -26.674 9.911 11.720 1.00 81.19 260 ARG A C 1
ATOM 2143 O O . ARG A 1 260 ? -26.834 10.565 10.698 1.00 81.19 260 ARG A O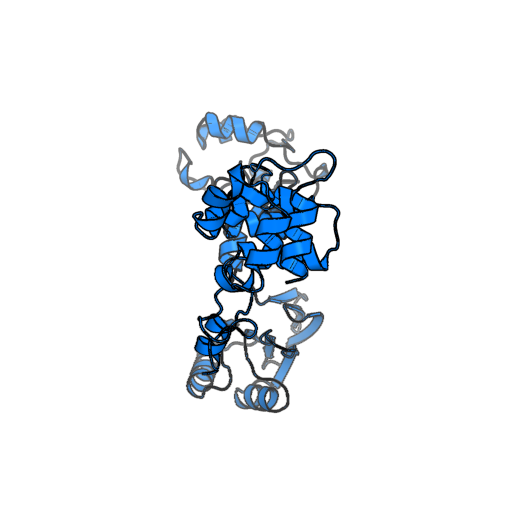 1
ATOM 2150 N N . MET A 1 261 ? -26.492 8.591 11.707 1.00 79.06 261 MET A N 1
ATOM 2151 C CA . MET A 1 261 ? -26.483 7.790 10.475 1.00 79.06 261 MET A CA 1
ATOM 2152 C C . MET A 1 261 ? -27.864 7.238 10.109 1.00 79.06 261 MET A C 1
ATOM 2154 O O . MET A 1 261 ? -28.164 7.098 8.928 1.00 79.06 261 MET A O 1
ATOM 2158 N N . PHE A 1 262 ? -28.684 6.914 11.108 1.00 81.69 262 PHE A N 1
ATOM 2159 C CA . PHE A 1 262 ? -29.919 6.142 10.945 1.00 81.69 262 PHE A CA 1
ATOM 2160 C C . PHE A 1 262 ? -31.154 6.824 11.551 1.00 81.69 262 PHE A C 1
ATOM 2162 O O . PHE A 1 262 ? -32.187 6.178 11.682 1.00 81.69 262 PHE A O 1
ATOM 2169 N N . ALA A 1 263 ? -31.055 8.097 11.955 1.00 78.00 263 ALA A N 1
ATOM 2170 C CA . ALA A 1 263 ? -32.135 8.852 12.604 1.00 78.00 263 ALA A CA 1
ATOM 2171 C C . ALA A 1 263 ? -32.735 8.150 13.846 1.00 78.00 263 ALA A C 1
ATOM 2173 O O . ALA A 1 263 ? -33.917 8.290 14.152 1.00 78.00 263 ALA A O 1
ATOM 2174 N N . SER A 1 264 ? -31.919 7.378 14.572 1.00 77.88 264 SER A N 1
ATOM 2175 C CA . SER A 1 264 ? -32.306 6.730 15.832 1.00 77.88 264 SER A CA 1
ATOM 2176 C C . SER A 1 264 ? -32.155 7.668 17.038 1.00 77.88 264 SER A C 1
ATOM 2178 O O . SER A 1 264 ? -31.524 8.719 16.941 1.00 77.88 264 SER A O 1
ATOM 2180 N N . ARG A 1 265 ? -32.665 7.270 18.214 1.00 81.94 265 ARG A N 1
ATOM 2181 C CA . ARG A 1 265 ? -32.353 7.959 19.480 1.00 81.94 265 ARG A CA 1
ATOM 2182 C C . ARG A 1 265 ? -30.861 7.833 19.805 1.00 81.94 265 ARG A C 1
ATOM 2184 O O . ARG A 1 265 ? -30.265 6.776 19.591 1.00 81.94 265 ARG A O 1
ATOM 2191 N N . GLY A 1 266 ? -30.262 8.930 20.265 1.00 84.12 266 GLY A N 1
ATOM 2192 C CA . GLY A 1 266 ? -28.835 9.021 20.593 1.00 84.12 266 GLY A CA 1
ATOM 2193 C C . GLY A 1 266 ? -28.523 8.790 22.069 1.00 84.12 266 GLY A C 1
ATOM 2194 O O . GLY A 1 266 ? -27.356 8.840 22.453 1.00 84.12 266 GLY A O 1
ATOM 2195 N N . ASP A 1 267 ? -29.552 8.569 22.882 1.00 89.81 267 ASP A N 1
ATOM 2196 C CA . ASP A 1 267 ? -29.463 8.505 24.336 1.00 89.81 267 ASP A CA 1
ATOM 2197 C C . ASP A 1 267 ? -28.742 7.233 24.796 1.00 89.81 267 ASP A C 1
ATOM 2199 O O . ASP A 1 267 ? -28.777 6.192 24.134 1.00 89.81 267 ASP A O 1
ATOM 2203 N N . CYS A 1 268 ? -28.055 7.317 25.930 1.00 89.12 268 CYS A N 1
ATOM 2204 C CA . CYS A 1 268 ? -27.366 6.183 26.531 1.00 89.12 268 CYS A CA 1
ATOM 2205 C C . CYS A 1 268 ? -28.360 5.153 27.057 1.00 89.12 268 CYS A C 1
ATOM 2207 O O . CYS A 1 268 ? -29.262 5.486 27.823 1.00 89.12 268 CYS A O 1
ATOM 2209 N N . HIS A 1 269 ? -28.149 3.880 26.718 1.00 85.69 269 HIS A N 1
ATOM 2210 C CA . HIS A 1 269 ? -29.038 2.797 27.165 1.00 85.69 269 HIS A CA 1
ATOM 2211 C C . HIS A 1 269 ? -29.017 2.591 28.686 1.00 85.69 269 HIS A C 1
ATOM 2213 O O . HIS A 1 269 ? -29.988 2.096 29.252 1.00 85.69 269 HIS A O 1
ATOM 2219 N N . LEU A 1 270 ? -27.923 2.979 29.350 1.00 87.62 270 LEU A N 1
ATOM 2220 C CA . LEU A 1 270 ? -27.714 2.757 30.783 1.00 87.62 270 LEU A CA 1
ATOM 2221 C C . LEU A 1 270 ? -28.297 3.866 31.665 1.00 87.62 270 LEU A C 1
ATOM 2223 O O . LEU A 1 270 ? -28.845 3.573 32.728 1.00 87.62 270 LEU A O 1
ATOM 2227 N N . CYS A 1 271 ? -28.137 5.134 31.269 1.00 89.75 271 CYS A N 1
ATOM 2228 C CA . CYS A 1 271 ? -28.592 6.277 32.068 1.00 89.75 271 CYS A CA 1
ATOM 2229 C C . CYS A 1 271 ? -29.822 6.981 31.489 1.00 89.75 271 CYS A C 1
ATOM 2231 O O . CYS A 1 271 ? -30.483 7.692 32.234 1.00 89.75 271 CYS A O 1
ATOM 2233 N N . GLN A 1 272 ? -30.098 6.812 30.190 1.00 85.31 272 GLN A N 1
ATOM 2234 C CA . GLN A 1 272 ? -31.218 7.399 29.437 1.00 85.31 272 GLN A CA 1
ATOM 2235 C C . GLN A 1 272 ? -31.328 8.935 29.471 1.00 85.31 272 GLN A C 1
ATOM 2237 O O . GLN A 1 272 ? -32.253 9.489 28.890 1.00 85.31 272 GLN A O 1
ATOM 2242 N N . ASN A 1 273 ? -30.364 9.625 30.085 1.00 79.81 273 ASN A N 1
ATOM 2243 C CA . ASN A 1 273 ? -30.428 11.065 30.353 1.00 79.81 273 ASN A CA 1
ATOM 2244 C C . ASN A 1 273 ? -29.412 11.886 29.544 1.00 79.81 273 ASN A C 1
ATOM 2246 O O . ASN A 1 273 ? -29.484 13.110 29.527 1.00 79.81 273 ASN A O 1
ATOM 2250 N N . HIS A 1 274 ? -28.447 11.232 28.893 1.00 87.62 274 HIS A N 1
ATOM 2251 C CA . HIS A 1 274 ? -27.392 11.878 28.112 1.00 87.62 274 HIS A CA 1
ATOM 2252 C C . HIS A 1 274 ? -27.163 11.156 26.786 1.00 87.62 274 HIS A C 1
ATOM 2254 O O . HIS A 1 274 ? -27.389 9.950 26.675 1.00 87.62 274 HIS A O 1
ATOM 2260 N N . GLN A 1 275 ? -26.661 11.890 25.790 1.00 88.88 275 GLN A N 1
ATOM 2261 C CA . GLN A 1 275 ? -26.233 11.302 24.524 1.00 88.88 275 GLN A CA 1
ATOM 2262 C C . GLN A 1 275 ? -25.018 10.392 24.728 1.00 88.88 275 GLN A C 1
ATOM 2264 O O . GLN A 1 275 ? -24.043 10.757 25.381 1.00 88.88 275 GLN A O 1
ATOM 2269 N N . GLU A 1 276 ? -25.070 9.201 24.140 1.00 90.31 276 GLU A N 1
ATOM 2270 C CA . GLU A 1 276 ? -24.019 8.198 24.263 1.00 90.31 276 GLU A CA 1
ATOM 2271 C C . GLU A 1 276 ? -22.899 8.474 23.258 1.00 90.31 276 GLU A C 1
ATOM 2273 O O . GLU A 1 276 ? -22.877 7.948 22.137 1.00 90.31 276 GLU A O 1
ATOM 2278 N N . ASP A 1 277 ? -21.962 9.334 23.638 1.00 91.12 277 ASP A N 1
ATOM 2279 C CA . ASP A 1 277 ? -20.658 9.392 22.991 1.00 91.12 277 ASP A CA 1
ATOM 2280 C C . ASP A 1 277 ? -19.696 8.348 23.589 1.00 91.12 277 ASP A C 1
ATOM 2282 O O . ASP A 1 277 ? -20.054 7.568 24.472 1.00 91.12 277 ASP A O 1
ATOM 2286 N N . LEU A 1 278 ? -18.473 8.271 23.057 1.00 93.25 278 LEU A N 1
ATOM 2287 C CA . LEU A 1 278 ? -17.497 7.272 23.501 1.00 93.25 278 LEU A CA 1
ATOM 2288 C C . LEU A 1 278 ? -17.125 7.445 24.979 1.00 93.25 278 LEU A C 1
ATOM 2290 O O . LEU A 1 278 ? -16.956 6.453 25.682 1.00 93.25 278 LEU A O 1
ATOM 2294 N N . LEU A 1 279 ? -16.949 8.690 25.421 1.00 93.50 279 LEU A N 1
ATOM 2295 C CA . LEU A 1 279 ? -16.462 8.996 26.761 1.00 93.50 279 LEU A CA 1
ATOM 2296 C C . LEU A 1 279 ? -17.580 8.787 27.781 1.00 93.50 279 LEU A C 1
ATOM 2298 O O . LEU A 1 279 ? -17.352 8.191 28.826 1.00 93.50 279 LEU A O 1
ATOM 2302 N N . HIS A 1 280 ? -18.814 9.139 27.431 1.00 93.31 280 HIS A N 1
ATOM 2303 C CA . HIS A 1 280 ? -19.987 8.812 28.223 1.00 93.31 280 HIS A CA 1
ATOM 2304 C C . HIS A 1 280 ? -20.188 7.303 28.348 1.00 93.31 280 HIS A C 1
ATOM 2306 O O . HIS A 1 280 ? -20.334 6.803 29.461 1.00 93.31 280 HIS A O 1
ATOM 2312 N N . ALA A 1 281 ? -20.137 6.566 27.233 1.00 92.88 281 ALA A N 1
ATOM 2313 C CA . ALA A 1 281 ? -20.326 5.117 27.236 1.00 92.88 281 ALA A CA 1
ATOM 2314 C C . ALA A 1 281 ? -19.282 4.383 28.089 1.00 92.88 281 ALA A C 1
ATOM 2316 O O . ALA A 1 281 ? -19.618 3.410 28.753 1.00 92.88 281 ALA A O 1
ATOM 2317 N N . LEU A 1 282 ? -18.027 4.845 28.073 1.00 94.44 282 LEU A N 1
ATOM 2318 C CA . LEU A 1 282 ? -16.917 4.154 28.733 1.00 94.44 282 LEU A CA 1
ATOM 2319 C C . LEU A 1 282 ? -16.500 4.757 30.075 1.00 94.44 282 LEU A C 1
ATOM 2321 O O . LEU A 1 282 ? -15.730 4.117 30.781 1.00 94.44 282 LEU A O 1
ATOM 2325 N N . ARG A 1 283 ? -16.949 5.964 30.440 1.00 94.00 283 ARG A N 1
ATOM 2326 C CA . ARG A 1 283 ? -16.451 6.689 31.622 1.00 94.00 283 ARG A CA 1
ATOM 2327 C C . ARG A 1 283 ? -17.525 7.488 32.354 1.00 94.00 283 ARG A C 1
ATOM 2329 O O . ARG A 1 283 ? -17.738 7.246 33.539 1.00 94.00 283 ARG A O 1
ATOM 2336 N N . ASP A 1 284 ? -18.180 8.429 31.672 1.00 93.56 284 ASP A N 1
ATOM 2337 C CA . ASP A 1 284 ? -18.985 9.469 32.342 1.00 93.56 284 ASP A CA 1
ATOM 2338 C C . ASP A 1 284 ? -20.418 9.028 32.670 1.00 93.56 284 ASP A C 1
ATOM 2340 O O . ASP A 1 284 ? -21.101 9.675 33.465 1.00 93.56 284 ASP A O 1
ATOM 2344 N N . CYS A 1 285 ? -20.896 7.919 32.097 1.00 94.12 285 CYS A N 1
ATOM 2345 C CA . CYS A 1 285 ? -22.202 7.373 32.448 1.00 94.12 285 CYS A CA 1
ATOM 2346 C C . CYS A 1 285 ? -22.258 7.061 33.955 1.00 94.12 285 CYS A C 1
ATOM 2348 O O . CYS A 1 285 ? -21.420 6.298 34.433 1.00 94.12 285 CYS A O 1
ATOM 2350 N N . PRO A 1 286 ? -23.265 7.541 34.717 1.00 92.56 286 PRO A N 1
ATOM 2351 C CA . PRO A 1 286 ? -23.352 7.321 36.166 1.00 92.56 286 PRO A CA 1
ATOM 2352 C C . PRO A 1 286 ? -23.342 5.853 36.612 1.00 92.56 286 PRO A C 1
ATOM 2354 O O . PRO A 1 286 ? -23.041 5.553 37.766 1.00 92.56 286 PRO A O 1
ATOM 2357 N N . LYS A 1 287 ? -23.725 4.926 35.724 1.00 91.69 287 LYS A N 1
ATOM 2358 C CA . LYS A 1 287 ? -23.641 3.480 35.976 1.00 91.69 287 LYS A CA 1
ATOM 2359 C C . LYS A 1 287 ? -22.214 2.955 35.807 1.00 91.69 287 LYS A C 1
ATOM 2361 O O . LYS A 1 287 ? -21.808 2.088 36.570 1.00 91.69 287 LYS A O 1
ATOM 2366 N N . VAL A 1 288 ? -21.472 3.511 34.853 1.00 92.75 288 VAL A N 1
ATOM 2367 C CA . VAL A 1 288 ? -20.100 3.131 34.492 1.00 92.75 288 VAL A CA 1
ATOM 2368 C C . VAL A 1 288 ? -19.073 3.793 35.414 1.00 92.75 288 VAL A C 1
ATOM 2370 O O . VAL A 1 288 ? -18.149 3.136 35.888 1.00 92.75 288 VAL A O 1
ATOM 2373 N N . SER A 1 289 ? -19.259 5.073 35.744 1.00 92.44 289 SER A N 1
ATOM 2374 C CA . SER A 1 289 ? -18.356 5.840 36.609 1.00 92.44 289 SER A CA 1
ATOM 2375 C C . SER A 1 289 ? -18.193 5.218 37.996 1.00 92.44 289 SER A C 1
ATOM 2377 O O . SER A 1 289 ? -17.102 5.258 38.560 1.00 92.44 289 SER A O 1
ATOM 2379 N N . ARG A 1 290 ? -19.236 4.559 38.521 1.00 91.81 290 ARG A N 1
ATOM 2380 C CA . ARG A 1 290 ? -19.183 3.806 39.788 1.00 91.81 290 ARG A CA 1
ATOM 2381 C C . ARG A 1 290 ? -18.129 2.703 39.770 1.00 91.81 290 ARG A C 1
ATOM 2383 O O . ARG A 1 290 ? -17.440 2.522 40.767 1.00 91.81 290 ARG A O 1
ATOM 2390 N N . THR A 1 291 ? -17.984 1.998 38.649 1.00 91.25 291 THR A N 1
ATOM 2391 C CA . THR A 1 291 ? -16.949 0.972 38.484 1.00 91.25 291 THR A CA 1
ATOM 2392 C C . THR A 1 291 ? -15.560 1.604 38.505 1.00 91.25 291 THR A C 1
ATOM 2394 O O . THR A 1 291 ? -14.671 1.099 39.179 1.00 91.25 291 THR A O 1
ATOM 2397 N N . TRP A 1 292 ? -15.372 2.752 37.848 1.00 91.69 292 TRP A N 1
ATOM 2398 C CA . TRP A 1 292 ? -14.083 3.452 37.851 1.00 91.69 292 TRP A CA 1
ATOM 2399 C C . TRP A 1 292 ? -13.680 3.984 39.225 1.00 91.69 292 TRP A C 1
ATOM 2401 O O . TRP A 1 292 ? -12.522 3.844 39.602 1.00 91.69 292 TRP A O 1
ATOM 2411 N N . VAL A 1 293 ? -14.627 4.519 40.001 1.00 91.12 293 VAL A N 1
ATOM 2412 C CA . VAL A 1 293 ? -14.370 4.989 41.375 1.00 91.12 293 VAL A CA 1
ATOM 2413 C C . VAL A 1 293 ? -13.882 3.857 42.288 1.00 91.12 293 VAL A C 1
ATOM 2415 O O . VAL A 1 293 ? -13.117 4.114 43.210 1.00 91.12 293 VAL A O 1
ATOM 2418 N N . GLN A 1 294 ? -14.283 2.610 42.025 1.00 88.56 294 GLN A N 1
ATOM 2419 C CA . GLN A 1 294 ? -13.815 1.439 42.775 1.00 88.56 294 GLN A CA 1
ATOM 2420 C C . GLN A 1 294 ? -12.448 0.920 42.306 1.00 88.56 294 GLN A C 1
ATOM 2422 O O . GLN A 1 294 ? -11.743 0.290 43.086 1.00 88.56 294 GLN A O 1
ATOM 2427 N N . LEU A 1 295 ? -12.083 1.146 41.039 1.00 86.38 295 LEU A N 1
ATOM 2428 C CA . LEU A 1 295 ? -10.844 0.631 40.439 1.00 86.38 295 LEU A CA 1
ATOM 2429 C C . LEU A 1 295 ? -9.655 1.598 40.553 1.00 86.38 295 LEU A C 1
ATOM 2431 O O . LEU A 1 295 ? -8.514 1.173 40.394 1.00 86.38 295 LEU A O 1
ATOM 2435 N N . ILE A 1 296 ? -9.908 2.890 40.770 1.00 86.25 296 ILE A N 1
ATOM 2436 C CA . ILE A 1 296 ? -8.899 3.958 40.731 1.00 86.25 296 ILE A CA 1
ATOM 2437 C C . ILE A 1 296 ? -8.683 4.521 42.135 1.00 86.25 296 ILE A C 1
ATOM 2439 O O . ILE A 1 296 ? -9.635 4.718 42.889 1.00 86.25 296 ILE A O 1
ATOM 2443 N N . ARG A 1 297 ? -7.431 4.851 42.474 1.00 84.31 297 ARG A N 1
ATOM 2444 C CA . ARG A 1 297 ? -7.107 5.512 43.744 1.00 84.31 297 ARG A CA 1
ATOM 2445 C C . ARG A 1 297 ? -7.786 6.884 43.861 1.00 84.31 297 ARG A C 1
ATOM 2447 O O . ARG A 1 297 ? -7.803 7.629 42.879 1.00 84.31 297 ARG A O 1
ATOM 2454 N N . PRO A 1 298 ? -8.239 7.291 45.062 1.00 85.81 298 PRO A N 1
ATOM 2455 C CA . PRO A 1 298 ? -8.893 8.585 45.264 1.00 85.81 298 PRO A CA 1
ATOM 2456 C C . PRO A 1 298 ? -8.097 9.792 44.740 1.00 85.81 298 PRO A C 1
ATOM 2458 O O . PRO A 1 298 ? -8.688 10.708 44.173 1.00 85.81 298 PRO A O 1
ATOM 2461 N N . SER A 1 299 ? -6.763 9.765 44.851 1.00 85.62 299 SER A N 1
ATOM 2462 C CA . SER A 1 299 ? -5.865 10.822 44.357 1.00 85.62 299 SER A CA 1
ATOM 2463 C C . SER A 1 299 ? -5.887 10.998 42.832 1.00 85.62 299 SER A C 1
ATOM 2465 O O . SER A 1 299 ? -5.638 12.093 42.336 1.00 85.62 299 SER A O 1
ATOM 2467 N N . ALA A 1 300 ? -6.216 9.945 42.080 1.00 86.62 300 ALA A N 1
ATOM 2468 C CA . ALA A 1 300 ? -6.207 9.938 40.619 1.00 86.62 300 ALA A CA 1
ATOM 2469 C C . ALA A 1 300 ? -7.587 10.221 39.991 1.00 86.62 300 ALA A C 1
ATOM 2471 O O . ALA A 1 300 ? -7.666 10.483 38.788 1.00 86.62 300 ALA A O 1
ATOM 2472 N N . LEU A 1 301 ? -8.675 10.212 40.777 1.00 89.12 301 LEU A N 1
ATOM 2473 C CA . LEU A 1 301 ? -10.043 10.391 40.267 1.00 89.12 301 LEU A CA 1
ATOM 2474 C C . LEU A 1 301 ? -10.236 11.739 39.566 1.00 89.12 301 LEU A C 1
ATOM 2476 O O . LEU A 1 301 ? -10.859 11.795 38.505 1.00 89.12 301 LEU A O 1
ATOM 2480 N N . GLN A 1 302 ? -9.678 12.815 40.126 1.00 89.19 302 GLN A N 1
ATOM 2481 C CA . GLN A 1 302 ? -9.820 14.151 39.548 1.00 89.19 302 GLN A CA 1
ATOM 2482 C C . GLN A 1 302 ? -9.225 14.214 38.136 1.00 89.19 302 GLN A C 1
ATOM 2484 O O . GLN A 1 302 ? -9.910 14.619 37.199 1.00 89.19 302 GLN A O 1
ATOM 2489 N N . ILE A 1 303 ? -7.983 13.748 37.970 1.00 90.25 303 ILE A N 1
ATOM 2490 C CA . ILE A 1 303 ? -7.291 13.723 36.673 1.00 90.25 303 ILE A CA 1
ATOM 2491 C C . ILE A 1 303 ? -8.043 12.815 35.689 1.00 90.25 303 ILE A C 1
ATOM 2493 O O . ILE A 1 303 ? -8.253 13.185 34.535 1.00 90.25 303 ILE A O 1
ATOM 2497 N N . PHE A 1 304 ? -8.511 11.654 36.153 1.00 91.31 304 PHE A N 1
ATOM 2498 C CA . PHE A 1 304 ? -9.188 10.668 35.313 1.00 91.31 304 PHE A CA 1
ATOM 2499 C C . PHE A 1 304 ? -10.503 11.178 34.704 1.00 91.31 304 PHE A C 1
ATOM 2501 O O . PHE A 1 304 ? -10.754 10.959 33.514 1.00 91.31 304 PHE A O 1
ATOM 2508 N N . PHE A 1 305 ? -11.345 11.854 35.494 1.00 92.69 305 PHE A N 1
ATOM 2509 C CA . PHE A 1 305 ? -12.644 12.354 35.028 1.00 92.69 305 PHE A CA 1
ATOM 2510 C C . PHE A 1 305 ? -12.559 13.723 34.335 1.00 92.69 305 PHE A C 1
ATOM 2512 O O . PHE A 1 305 ? -13.402 14.014 33.489 1.00 92.69 305 PHE A O 1
ATOM 2519 N N . GLN A 1 306 ? -11.539 14.542 34.621 1.00 92.81 306 GLN A N 1
ATOM 2520 C CA . GLN A 1 306 ? -11.348 15.839 33.951 1.00 92.81 306 GLN A CA 1
ATOM 2521 C C . GLN A 1 306 ? -10.660 15.730 32.586 1.00 92.81 306 GLN A C 1
ATOM 2523 O O . GLN A 1 306 ? -10.857 16.598 31.738 1.00 92.81 306 GLN A O 1
ATOM 2528 N N . ALA A 1 307 ? -9.885 14.669 32.349 1.00 92.25 307 ALA A N 1
ATOM 2529 C CA . ALA A 1 307 ? -9.187 14.465 31.085 1.00 92.25 307 ALA A CA 1
ATOM 2530 C C . ALA A 1 307 ? -10.142 14.445 29.885 1.00 92.25 307 ALA A C 1
ATOM 2532 O O . ALA A 1 307 ? -11.230 13.859 29.945 1.00 92.25 307 ALA A O 1
ATOM 2533 N N . ASN A 1 308 ? -9.720 15.010 28.755 1.00 93.31 308 ASN A N 1
ATOM 2534 C CA . ASN A 1 308 ? -10.453 14.794 27.509 1.00 93.31 308 ASN A CA 1
ATOM 2535 C C . ASN A 1 308 ? -10.251 13.352 27.006 1.00 93.31 308 ASN A C 1
ATOM 2537 O O . ASN A 1 308 ? -9.406 12.609 27.498 1.00 93.31 308 ASN A O 1
ATOM 2541 N N . ARG A 1 309 ? -11.014 12.930 25.991 1.00 92.25 309 ARG A N 1
ATOM 2542 C CA . ARG A 1 309 ? -10.946 11.560 25.446 1.00 92.25 309 ARG A CA 1
ATOM 2543 C C . ARG A 1 309 ? -9.525 11.121 25.067 1.00 92.25 309 ARG A C 1
ATOM 2545 O O . ARG A 1 309 ? -9.188 9.949 25.234 1.00 92.25 309 ARG A O 1
ATOM 2552 N N . GLU A 1 310 ? -8.735 12.002 24.454 1.00 90.19 310 GLU A N 1
ATOM 2553 C CA . GLU A 1 310 ? -7.409 11.631 23.955 1.00 90.19 310 GLU A CA 1
ATOM 2554 C C . GLU A 1 310 ? -6.422 11.454 25.095 1.00 90.19 310 GLU A C 1
ATOM 2556 O O . GLU A 1 310 ? -5.816 10.386 25.180 1.00 90.19 310 GLU A O 1
ATOM 2561 N N . GLU A 1 311 ? -6.366 12.433 25.995 1.00 90.44 311 GLU A N 1
ATOM 2562 C CA . GLU A 1 311 ? -5.585 12.387 27.232 1.00 90.44 311 GLU A CA 1
ATOM 2563 C C . GLU A 1 311 ? -5.978 11.189 28.090 1.00 90.44 311 GLU A C 1
ATOM 2565 O O . GLU A 1 311 ? -5.110 10.452 28.543 1.00 90.44 311 GLU A O 1
ATOM 2570 N N . TRP A 1 312 ? -7.282 10.949 28.258 1.00 92.38 312 TRP A N 1
ATOM 2571 C CA . TRP A 1 312 ? -7.821 9.845 29.046 1.00 92.38 312 TRP A CA 1
ATOM 2572 C C . TRP A 1 312 ? -7.375 8.487 28.503 1.00 92.38 312 TRP A C 1
ATOM 2574 O O . TRP A 1 312 ? -6.903 7.638 29.255 1.00 92.38 312 TRP A O 1
ATOM 2584 N N . MET A 1 313 ? -7.465 8.265 27.190 1.00 91.19 313 MET A N 1
ATOM 2585 C CA . MET A 1 313 ? -6.958 7.022 26.601 1.00 91.19 313 MET A CA 1
ATOM 2586 C C . MET A 1 313 ? -5.441 6.898 26.773 1.00 91.19 313 MET A C 1
ATOM 2588 O O . MET A 1 313 ? -4.931 5.813 27.056 1.00 91.19 313 MET A O 1
ATOM 2592 N N . ASP A 1 314 ? -4.718 8.001 26.602 1.00 89.94 314 ASP A N 1
ATOM 2593 C CA . ASP A 1 314 ? -3.262 7.987 26.564 1.00 89.94 314 ASP A CA 1
ATOM 2594 C C . ASP A 1 314 ? -2.663 7.771 27.950 1.00 89.94 314 ASP A C 1
ATOM 2596 O O . ASP A 1 314 ? -1.809 6.896 28.090 1.00 89.94 314 ASP A O 1
ATOM 2600 N N . MET A 1 315 ? -3.176 8.442 28.983 1.00 88.25 315 MET A N 1
ATOM 2601 C CA . MET A 1 315 ? -2.739 8.242 30.368 1.00 88.25 315 MET A CA 1
ATOM 2602 C C . MET A 1 315 ? -2.960 6.800 30.836 1.00 88.25 315 MET A C 1
ATOM 2604 O O . MET A 1 315 ? -2.091 6.209 31.481 1.00 88.25 315 MET A O 1
ATOM 2608 N N . ASN A 1 316 ? -4.089 6.196 30.452 1.00 89.69 316 ASN A N 1
ATOM 2609 C CA . ASN A 1 316 ? -4.441 4.842 30.864 1.00 89.69 316 ASN A CA 1
ATOM 2610 C C . ASN A 1 316 ? -3.600 3.783 30.142 1.00 89.69 316 ASN A C 1
ATOM 2612 O O . ASN A 1 316 ? -3.092 2.857 30.773 1.00 89.69 316 ASN A O 1
ATOM 2616 N N . ILE A 1 317 ? -3.374 3.935 28.833 1.00 88.06 317 ILE A N 1
ATOM 2617 C CA . ILE A 1 317 ? -2.540 2.999 28.060 1.00 88.06 317 ILE A CA 1
ATOM 2618 C C . ILE A 1 317 ? -1.050 3.174 28.384 1.00 88.06 317 ILE A C 1
ATOM 2620 O O . ILE A 1 317 ? -0.269 2.221 28.309 1.00 88.06 317 ILE A O 1
ATOM 2624 N N . GLN A 1 318 ? -0.624 4.386 28.740 1.00 85.75 318 GLN A N 1
ATOM 2625 C CA . GLN A 1 318 ? 0.756 4.643 29.130 1.00 85.75 318 GLN A CA 1
ATOM 2626 C C . GLN A 1 318 ? 1.072 4.252 30.576 1.00 85.75 318 GLN A C 1
ATOM 2628 O O . GLN A 1 318 ? 2.259 4.219 30.891 1.00 85.75 318 GLN A O 1
ATOM 2633 N N . GLN A 1 319 ? 0.066 3.875 31.376 1.00 77.31 319 GLN A N 1
ATOM 2634 C CA . GLN A 1 319 ? 0.187 3.547 32.802 1.00 77.31 319 GLN A CA 1
ATOM 2635 C C . GLN A 1 319 ? 0.696 4.728 33.644 1.00 77.31 319 GLN A C 1
ATOM 2637 O O . GLN A 1 319 ? 1.506 4.558 34.545 1.00 77.31 319 GLN A O 1
ATOM 2642 N N . GLN A 1 320 ? 0.231 5.942 33.337 1.00 68.19 320 GLN A N 1
ATOM 2643 C CA . GLN A 1 320 ? 0.627 7.165 34.049 1.00 68.19 320 GLN A CA 1
ATOM 2644 C C . GLN A 1 320 ? -0.159 7.404 35.349 1.00 68.19 320 GLN A C 1
ATOM 2646 O O . GLN A 1 320 ? 0.099 8.382 36.042 1.00 68.19 320 GLN A O 1
ATOM 2651 N N . LEU A 1 321 ? -1.128 6.542 35.674 1.00 66.94 321 LEU A N 1
ATOM 2652 C CA . LEU A 1 321 ? -1.942 6.652 36.883 1.00 66.94 321 LEU A CA 1
ATOM 2653 C C . LEU A 1 321 ? -1.417 5.713 37.969 1.00 66.94 321 LEU A C 1
ATOM 2655 O O . LEU A 1 321 ? -1.175 4.528 37.723 1.00 66.94 321 LEU A O 1
ATOM 2659 N N . GLU A 1 322 ? -1.280 6.241 39.181 1.00 60.34 322 GLU A N 1
ATOM 2660 C CA . GLU A 1 322 ? -0.946 5.454 40.365 1.00 60.34 322 GLU A CA 1
ATOM 2661 C C . GLU A 1 322 ? -2.094 4.492 40.709 1.00 60.34 322 GLU A C 1
ATOM 2663 O O . GLU A 1 322 ? -3.238 4.907 40.897 1.00 60.34 322 GLU A O 1
ATOM 2668 N N . HIS A 1 323 ? -1.783 3.202 40.806 1.00 64.62 323 HIS A N 1
ATOM 2669 C CA . HIS A 1 323 ? -2.725 2.123 41.110 1.00 64.62 323 HIS A CA 1
ATOM 2670 C C . HIS A 1 323 ? -2.176 1.239 42.236 1.00 64.62 323 HIS A C 1
ATOM 2672 O O . HIS A 1 323 ? -0.977 1.265 42.527 1.00 64.62 323 HIS A O 1
ATOM 2678 N N . ASP A 1 324 ? -3.055 0.489 42.904 1.00 56.09 324 ASP A N 1
ATOM 2679 C CA . ASP A 1 324 ? -2.641 -0.427 43.969 1.00 56.09 324 ASP A CA 1
ATOM 2680 C C . ASP A 1 324 ? -1.771 -1.574 43.440 1.00 56.09 324 ASP A C 1
ATOM 2682 O O . ASP A 1 324 ? -1.940 -2.062 42.322 1.00 56.09 324 ASP A O 1
ATOM 2686 N N . GLN A 1 325 ? -0.763 -1.930 44.242 1.00 55.28 325 GLN A N 1
ATOM 2687 C CA . GLN A 1 325 ? 0.359 -2.785 43.858 1.00 55.28 325 GLN A CA 1
ATOM 2688 C C . GLN A 1 325 ? -0.085 -4.189 43.390 1.00 55.28 325 GLN A C 1
ATOM 2690 O O . GLN A 1 325 ? -1.055 -4.750 43.891 1.00 55.28 325 GLN A O 1
ATOM 2695 N N . ASN A 1 326 ? 0.713 -4.763 42.474 1.00 53.53 326 ASN A N 1
ATOM 2696 C CA . ASN A 1 326 ? 0.688 -6.128 41.906 1.00 53.53 326 ASN A CA 1
ATOM 2697 C C . ASN A 1 326 ? -0.186 -6.442 40.676 1.00 53.53 326 ASN A C 1
ATOM 2699 O O . ASN A 1 326 ? -0.157 -7.588 40.224 1.00 53.53 326 ASN A O 1
ATOM 2703 N N . GLN A 1 327 ? -0.883 -5.487 40.050 1.00 63.59 327 GLN A N 1
ATOM 2704 C CA . GLN A 1 327 ? -1.599 -5.754 38.789 1.00 63.59 327 GLN A CA 1
ATOM 2705 C C . GLN A 1 327 ? -1.277 -4.734 37.697 1.00 63.59 327 GLN A C 1
ATOM 2707 O O . GLN A 1 327 ? -1.177 -3.539 37.943 1.00 63.59 327 GLN A O 1
ATOM 2712 N N . ASN A 1 328 ? -1.120 -5.213 36.463 1.00 81.00 328 ASN A N 1
ATOM 2713 C CA . ASN A 1 328 ? -0.858 -4.374 35.300 1.00 81.00 328 ASN A CA 1
ATOM 2714 C C . ASN A 1 328 ? -2.112 -3.544 34.966 1.00 81.00 328 ASN A C 1
ATOM 2716 O O . ASN A 1 328 ? -3.070 -4.065 34.393 1.00 81.00 328 ASN A O 1
ATOM 2720 N N . TRP A 1 329 ? -2.103 -2.248 35.304 1.00 86.75 329 TRP A N 1
ATOM 2721 C CA . TRP A 1 329 ? -3.225 -1.320 35.082 1.00 86.75 329 TRP A CA 1
ATOM 2722 C C . TRP A 1 329 ? -3.789 -1.363 33.660 1.00 86.75 329 TRP A C 1
ATOM 2724 O O . TRP A 1 329 ? -5.000 -1.283 33.462 1.00 86.75 329 TRP A O 1
ATOM 2734 N N . MET A 1 330 ? -2.922 -1.537 32.660 1.00 87.62 330 MET A N 1
ATOM 2735 C CA . MET A 1 330 ? -3.347 -1.606 31.265 1.00 87.62 330 MET A CA 1
ATOM 2736 C C . MET A 1 330 ? -4.286 -2.795 31.008 1.00 87.62 330 MET A C 1
ATOM 2738 O O . MET A 1 330 ? -5.214 -2.672 30.208 1.00 87.62 330 MET A O 1
ATOM 2742 N N . ASP A 1 331 ? -4.088 -3.918 31.702 1.00 89.44 331 ASP A N 1
ATOM 2743 C CA . ASP A 1 331 ? -4.948 -5.098 31.593 1.00 89.44 331 ASP A CA 1
ATOM 2744 C C . ASP A 1 331 ? -6.328 -4.800 32.184 1.00 89.44 331 ASP A C 1
ATOM 2746 O O . ASP A 1 331 ? -7.344 -5.017 31.520 1.00 89.44 331 ASP A O 1
ATOM 2750 N N . ILE A 1 332 ? -6.360 -4.227 33.391 1.00 89.75 332 ILE A N 1
ATOM 2751 C CA . ILE A 1 332 ? -7.597 -3.842 34.085 1.00 89.75 332 ILE A CA 1
ATOM 2752 C C . ILE A 1 332 ? -8.378 -2.841 33.238 1.00 89.75 332 ILE A C 1
ATOM 2754 O O . ILE A 1 332 ? -9.556 -3.054 32.962 1.00 89.75 332 ILE A O 1
ATOM 2758 N N . PHE A 1 333 ? -7.715 -1.785 32.768 1.00 91.75 333 PHE A N 1
ATOM 2759 C CA . PHE A 1 333 ? -8.331 -0.730 31.977 1.00 91.75 333 PHE A CA 1
ATOM 2760 C C . PHE A 1 333 ? -8.949 -1.259 30.677 1.00 91.75 333 PHE A C 1
ATOM 2762 O O . PHE A 1 333 ? -10.114 -0.976 30.385 1.00 91.75 333 PHE A O 1
ATOM 2769 N N . ILE A 1 334 ? -8.198 -2.052 29.900 1.00 92.69 334 ILE A N 1
ATOM 2770 C CA . ILE A 1 334 ? -8.681 -2.587 28.618 1.00 92.69 334 ILE A CA 1
ATOM 2771 C C . ILE A 1 334 ? -9.848 -3.554 28.838 1.00 92.69 334 ILE A C 1
ATOM 2773 O O . ILE A 1 334 ? -10.823 -3.517 28.084 1.00 92.69 334 ILE A O 1
ATOM 2777 N N . ILE A 1 335 ? -9.768 -4.412 29.858 1.00 92.25 335 ILE A N 1
ATOM 2778 C CA . ILE A 1 335 ? -10.829 -5.376 30.159 1.00 92.25 335 ILE A CA 1
ATOM 2779 C C . ILE A 1 335 ? -12.073 -4.676 30.707 1.00 92.25 335 ILE A C 1
ATOM 2781 O O . ILE A 1 335 ? -13.170 -5.003 30.258 1.00 92.25 335 ILE A O 1
ATOM 2785 N N . ALA A 1 336 ? -11.924 -3.692 31.598 1.00 92.19 336 ALA A N 1
ATOM 2786 C CA . ALA A 1 336 ? -13.034 -2.891 32.108 1.00 92.19 336 ALA A CA 1
ATOM 2787 C C . ALA A 1 336 ? -13.763 -2.181 30.961 1.00 92.19 336 ALA A C 1
ATOM 2789 O O . ALA A 1 336 ? -14.967 -2.369 30.806 1.00 92.19 336 ALA A O 1
ATOM 2790 N N . CYS A 1 337 ? -13.025 -1.492 30.081 1.00 93.06 337 CYS A N 1
ATOM 2791 C CA . CYS A 1 337 ? -13.600 -0.847 28.898 1.00 93.06 337 CYS A CA 1
ATOM 2792 C C . CYS A 1 337 ? -14.326 -1.831 27.969 1.00 93.06 337 CYS A C 1
ATOM 2794 O O . CYS A 1 337 ? -15.290 -1.451 27.320 1.00 93.06 337 CYS A O 1
ATOM 2796 N N . TRP A 1 338 ? -13.843 -3.071 27.847 1.00 93.38 338 TRP A N 1
ATOM 2797 C CA . TRP A 1 338 ? -14.474 -4.089 26.999 1.00 93.38 338 TRP A CA 1
ATOM 2798 C C . TRP A 1 338 ? -15.728 -4.717 27.633 1.00 93.38 338 TRP A C 1
ATOM 2800 O O . TRP A 1 338 ? -16.565 -5.261 26.912 1.00 93.38 338 TRP A O 1
ATOM 2810 N N . LYS A 1 339 ? -15.831 -4.708 28.965 1.00 89.69 339 LYS A N 1
ATOM 2811 C CA . LYS A 1 339 ? -16.946 -5.308 29.715 1.00 89.69 339 LYS A CA 1
ATOM 2812 C C . LYS A 1 339 ? -18.102 -4.344 29.981 1.00 89.69 339 LYS A C 1
ATOM 2814 O O . LYS A 1 339 ? -19.204 -4.830 30.229 1.00 89.69 339 LYS A O 1
ATOM 2819 N N . MET A 1 340 ? -17.832 -3.041 29.956 1.00 85.75 340 MET A N 1
ATOM 2820 C CA . MET A 1 340 ? -18.837 -1.970 29.923 1.00 85.75 340 MET A CA 1
ATOM 2821 C C . MET A 1 340 ? -19.577 -1.986 28.587 1.00 85.75 340 MET A C 1
ATOM 2823 O O . MET A 1 340 ? -20.817 -1.827 28.621 1.00 85.75 340 MET A O 1
#

pLDDT: mean 83.13, std 8.5, range [48.06, 94.56]

Sequence (340 aa):
MSWNVRGVASCAFRRTLKEFLRQYNLDIVILLETKVSGNNARRIIQGAGFNYFIIEEAQSFIRGIWICWKDNSISITTLESNQQFIHTRVQRHNQDPWCLTAKIVKIWPTFQKHTVKFVGDGTTTRFWTERWVNNKGSLLNIATMNITNIESTVSEWINRDGNWNRNILKNYLPEEKTMKILALPPTPPNKENGTDRIGWMHSDNGDFSVASTYKALANWTKPTTTIWSKIWKWQGPQKAKIFIWKAKHNRIPTNHKKARMFASRGDCHLCQNHQEDLLHALRDCPKVSRTWVQLIRPSALQIFFQANREEWMDMNIQQQLEHDQNQNWMDIFIIACWKM

Foldseek 3Di:
DEDADLELPDPVNLVVLLVCCVVVVDFKYKYAQHQDDDPVVVCSLVVSQFPDKDKDDDPPPQGIMMITGHDPQKDWAFPDDDSFKTKIWIDGPPDDIDIDMDGPCPCVVVQQLFKAKDFAQQPQAFQFQGHHFPSDGGCVVFWPDDDPDRRHTLNVQADPVLAGPLVVCVNTGPPVRSVRVCVDPPHPHNPVSPHMDMFGNQDPVRHDDPVSVCCVVVVDDDPPPDPVVLLVPDPDDPVLSVVLVCLLVQNDCQLLNVCVVPVDDQADPQQRPDGTGSCCLQDVPPVNVVVVVVFADPVCSVVLNPDDSNRNSRCQSVVVGDGDPDDDSNVVSSVSSVVD

Secondary structure (DSSP, 8-state):
-EEE-S-TT-HHHHHHHHHHHHHHT-SEEEEE-----HHHHHHHHHHTT-SEEEEE---TTS--EEEEE--TTEEEEEEEEETTEEEEEEEETTS--EEEEEE--TTHHHHHTTEEEE-SSSSSSBTTTS--STT---GGGG-SS--S-TT-BGGGGB-TTSSB-HHHHHHHS-HHHHHHHHTSSSSSP-GGG-S-EEEETTSTT----HHHHHHHHTT-PPPSS-THHHHHH--S-HHHHHHHHHHHTT-S--HHHHHHHH----B-TTTSSSB--HHIIIIISHHHHHHHHHHS-GGGHHHHHHS-HHHHHHHHHHT-S---TTS-HHHHHHHHHHH-